Protein AF-A0A938EAW3-F1 (afdb_monomer_lite)

Sequence (337 aa):
YLSIPRDLQVEIPGVGVSKINAAFQTGGPALALRTVKLLTGLPVNHVLFVDFDRFREVIDTVGGIEIDVPDPIRSNAFDCPYKARRCASWRGWRFAKGRQHMDGRRALVYARIRENRLDSGETDFTRSRRQQDVIEATIAKLSSVRTAARFPWIGSDVVEPLATDLDTNQVLSLGWAAYRAKDERALHCRLGGEGATVGGESVILGSEDNVAVISMFKGESTPMRRRAASRTRRAVRSEKAENGGPRGPGGVPPSRLLSLDPPIWRGRCIQAQSDEEPEPFLPSPAPELDPVLDPDPELSPELDVPPPSPEEDEPPLSSPDPPSPSFPPAPFREPLP

Structure (mmCIF, N/CA/C/O backbone):
data_AF-A0A938EAW3-F1
#
_entry.id   AF-A0A938EAW3-F1
#
loop_
_atom_site.group_PDB
_atom_site.id
_atom_site.type_symbol
_atom_site.label_atom_id
_atom_site.label_alt_id
_atom_site.label_comp_id
_atom_site.label_asym_id
_atom_site.label_entity_id
_atom_site.label_seq_id
_atom_site.pdbx_PDB_ins_code
_atom_site.Cartn_x
_atom_site.Cartn_y
_atom_site.Cartn_z
_atom_site.occupancy
_atom_site.B_iso_or_equiv
_atom_site.auth_seq_id
_atom_site.auth_comp_id
_atom_site.auth_asym_id
_atom_site.auth_atom_id
_atom_site.pdbx_PDB_model_num
ATOM 1 N N . TYR A 1 1 ? -4.915 8.538 5.229 1.00 81.94 1 TYR A N 1
ATOM 2 C CA . TYR A 1 1 ? -5.344 7.178 5.618 1.00 81.94 1 TYR A CA 1
ATOM 3 C C . TYR A 1 1 ? -4.801 6.835 7.007 1.00 81.94 1 TYR A C 1
ATOM 5 O O . TYR A 1 1 ? -3.942 7.562 7.494 1.00 81.94 1 TYR A O 1
ATOM 13 N N . LEU A 1 2 ? -5.274 5.751 7.636 1.00 87.75 2 LEU A N 1
ATOM 14 C CA . LEU A 1 2 ? -4.714 5.199 8.877 1.00 87.75 2 LEU A CA 1
ATOM 15 C C . LEU A 1 2 ? -3.988 3.881 8.574 1.00 87.75 2 LEU A C 1
ATOM 17 O O . LEU A 1 2 ? -4.616 2.917 8.151 1.00 87.75 2 LEU A O 1
ATOM 21 N N . SER A 1 3 ? -2.675 3.834 8.787 1.00 87.19 3 SER A N 1
ATOM 22 C CA . SER A 1 3 ? -1.874 2.615 8.664 1.00 87.19 3 SER A CA 1
ATOM 23 C C . SER A 1 3 ? -1.806 1.886 10.001 1.00 87.19 3 SER A C 1
ATOM 25 O O . SER A 1 3 ? -1.397 2.460 11.012 1.00 87.19 3 SER A O 1
ATOM 27 N N . ILE A 1 4 ? -2.105 0.590 9.978 1.00 90.81 4 ILE A N 1
ATOM 28 C CA . ILE A 1 4 ? -1.974 -0.308 11.128 1.00 90.81 4 ILE A CA 1
ATOM 29 C C . ILE A 1 4 ? -0.819 -1.281 10.841 1.00 90.81 4 ILE A C 1
ATOM 31 O O . ILE A 1 4 ? -0.840 -1.933 9.796 1.00 90.81 4 ILE A O 1
ATOM 35 N N . PRO A 1 5 ? 0.217 -1.368 11.694 1.00 87.44 5 PRO A N 1
ATOM 36 C CA . PRO A 1 5 ? 1.299 -2.329 11.503 1.00 87.44 5 PRO A CA 1
ATOM 37 C C . PRO A 1 5 ? 0.787 -3.773 11.523 1.00 87.44 5 PRO A C 1
ATOM 39 O O . PRO A 1 5 ? 0.023 -4.145 12.408 1.00 87.44 5 PRO A O 1
ATOM 42 N N . ARG A 1 6 ? 1.257 -4.601 10.583 1.00 88.31 6 ARG A N 1
ATOM 43 C CA . ARG A 1 6 ? 0.865 -6.017 10.449 1.00 88.31 6 ARG A CA 1
ATOM 44 C C . ARG A 1 6 ? 1.084 -6.829 11.730 1.00 88.31 6 ARG A C 1
ATOM 46 O O . ARG A 1 6 ? 0.266 -7.678 12.065 1.00 88.31 6 ARG A O 1
ATOM 53 N N . ASP A 1 7 ? 2.192 -6.555 12.412 1.00 89.69 7 ASP A N 1
ATOM 54 C CA . ASP A 1 7 ? 2.633 -7.307 13.588 1.00 89.69 7 ASP A CA 1
ATOM 55 C C . ASP A 1 7 ? 2.184 -6.640 14.901 1.00 89.69 7 ASP A C 1
ATOM 57 O O . ASP A 1 7 ? 2.653 -7.016 15.973 1.00 89.69 7 ASP A O 1
ATOM 61 N N . LEU A 1 8 ? 1.279 -5.650 14.831 1.00 92.69 8 LEU A N 1
ATOM 62 C CA . LEU A 1 8 ? 0.675 -5.028 16.008 1.00 92.69 8 LEU A CA 1
ATOM 63 C C . LEU A 1 8 ? -0.085 -6.083 16.814 1.00 92.69 8 LEU A C 1
ATOM 65 O O . LEU A 1 8 ? -0.997 -6.723 16.288 1.00 92.69 8 LEU A O 1
ATOM 69 N N . GLN A 1 9 ? 0.292 -6.255 18.077 1.00 94.75 9 GLN A N 1
ATOM 70 C CA . GLN A 1 9 ? -0.376 -7.171 18.989 1.00 94.75 9 GLN A CA 1
ATOM 71 C C . GLN A 1 9 ? -1.700 -6.564 19.456 1.00 94.75 9 GLN A C 1
ATOM 73 O O . GLN A 1 9 ? -1.738 -5.442 19.962 1.00 94.75 9 GLN A O 1
ATOM 78 N N . VAL A 1 10 ? -2.783 -7.311 19.268 1.00 96.06 10 VAL A N 1
ATOM 79 C CA . VAL A 1 10 ? -4.152 -6.901 19.585 1.00 96.06 10 VAL A CA 1
ATOM 80 C C . VAL A 1 10 ? -4.949 -8.091 20.110 1.00 96.06 10 VAL A C 1
ATOM 82 O O . VAL A 1 10 ? -4.592 -9.245 19.877 1.00 96.06 10 VAL A O 1
ATOM 85 N N . GLU A 1 11 ? -6.056 -7.807 20.787 1.00 96.19 11 GLU A N 1
ATOM 86 C CA . GLU A 1 11 ? -7.051 -8.823 21.124 1.00 96.19 11 GLU A CA 1
ATOM 87 C C . GLU A 1 11 ? -7.866 -9.183 19.872 1.00 96.19 11 GLU A C 1
ATOM 89 O O . GLU A 1 11 ? -8.485 -8.313 19.251 1.00 96.19 11 GLU A O 1
ATOM 94 N N . ILE A 1 12 ? -7.872 -10.462 19.495 1.00 97.44 12 ILE A N 1
ATOM 95 C CA . ILE A 1 12 ? -8.628 -10.978 18.351 1.00 97.44 12 ILE A CA 1
ATOM 96 C C . ILE A 1 12 ? -9.829 -11.780 18.873 1.00 97.44 12 ILE A C 1
ATOM 98 O O . ILE A 1 12 ? -9.637 -12.788 19.561 1.00 97.44 12 ILE A O 1
ATOM 102 N N . PRO A 1 13 ? -11.076 -11.405 18.526 1.00 96.38 13 PRO A N 1
ATOM 103 C CA . PRO A 1 13 ? -12.270 -12.096 19.007 1.00 96.38 13 PRO A CA 1
ATOM 104 C C . PRO A 1 13 ? -12.251 -13.598 18.721 1.00 96.38 13 PRO A C 1
ATOM 106 O O . PRO A 1 13 ? -12.138 -14.015 17.571 1.00 96.38 13 PRO A O 1
ATOM 109 N N . GLY A 1 14 ? -12.395 -14.409 19.771 1.00 94.75 14 GLY A N 1
ATOM 110 C CA . GLY A 1 14 ? -12.420 -15.871 19.664 1.00 94.75 14 GLY A CA 1
ATOM 111 C C . GLY A 1 14 ? -11.054 -16.534 19.440 1.00 94.75 14 GLY A C 1
ATOM 112 O O . GLY A 1 14 ? -11.003 -17.756 19.365 1.00 94.75 14 GLY A O 1
ATOM 113 N N . VAL A 1 15 ? -9.966 -15.760 19.360 1.00 94.69 15 VAL A N 1
ATOM 114 C CA . VAL A 1 15 ? -8.588 -16.265 19.211 1.00 94.69 15 VAL A CA 1
ATOM 115 C C . VAL A 1 15 ? -7.721 -15.874 20.414 1.00 94.69 15 VAL A C 1
ATOM 117 O O . VAL A 1 15 ? -6.914 -16.680 20.866 1.00 94.69 15 VAL A O 1
ATOM 120 N N . GLY A 1 16 ? -7.918 -14.671 20.962 1.00 94.75 16 GLY A N 1
ATOM 121 C CA . GLY A 1 16 ? -7.115 -14.098 22.046 1.00 94.75 16 GLY A CA 1
ATOM 122 C C . GLY A 1 16 ? -6.066 -13.105 21.540 1.00 94.75 16 GLY A C 1
ATOM 123 O O . GLY A 1 16 ? -6.144 -12.611 20.411 1.00 94.75 16 GLY A O 1
ATOM 124 N N . VAL A 1 17 ? -5.071 -12.806 22.377 1.00 95.31 17 VAL A N 1
ATOM 125 C CA . VAL A 1 17 ? -4.005 -11.845 22.062 1.00 95.31 17 VAL A CA 1
ATOM 126 C C . VAL A 1 17 ? -3.046 -12.420 21.017 1.00 95.31 17 VAL A C 1
ATOM 128 O O . VAL A 1 17 ? -2.342 -13.395 21.275 1.00 95.31 17 VAL A O 1
ATOM 131 N N . SER A 1 18 ? -2.966 -11.791 19.844 1.00 95.06 18 SER A N 1
ATOM 132 C CA . SER A 1 18 ? -2.016 -12.160 18.786 1.00 95.06 18 SER A CA 1
ATOM 133 C C . SER A 1 18 ? -1.725 -10.970 17.863 1.00 95.06 18 SER A C 1
ATOM 135 O O . SER A 1 18 ? -2.231 -9.865 18.063 1.00 95.06 18 SER A O 1
ATOM 137 N N . LYS A 1 19 ? -0.881 -11.165 16.849 1.00 95.19 19 LYS A N 1
ATOM 138 C CA . LYS A 1 19 ? -0.629 -10.162 15.807 1.00 95.19 19 LYS A CA 1
ATOM 139 C C . LYS A 1 19 ? -1.894 -9.938 14.987 1.00 95.19 19 LYS A C 1
ATOM 141 O O . LYS A 1 19 ? -2.563 -10.896 14.609 1.00 95.19 19 LYS A O 1
ATOM 146 N N . ILE A 1 20 ? -2.200 -8.691 14.639 1.00 95.44 20 ILE A N 1
ATOM 147 C CA . ILE A 1 20 ? -3.448 -8.348 13.944 1.00 95.44 20 ILE A CA 1
ATOM 148 C C . ILE A 1 20 ? -3.634 -9.096 12.614 1.00 95.44 20 ILE A C 1
ATOM 150 O O . ILE A 1 20 ? -4.762 -9.411 12.238 1.00 95.44 20 ILE A O 1
ATOM 154 N N . ASN A 1 21 ? -2.554 -9.447 11.912 1.00 93.06 21 ASN A N 1
ATOM 155 C CA . ASN A 1 21 ? -2.636 -10.237 10.681 1.00 93.06 21 ASN A CA 1
ATOM 156 C C . ASN A 1 21 ? -3.141 -11.673 10.884 1.00 93.06 21 ASN A C 1
ATOM 158 O O . ASN A 1 21 ? -3.703 -12.242 9.947 1.00 93.06 21 ASN A O 1
ATOM 162 N N . ALA A 1 22 ? -2.998 -12.243 12.082 1.00 95.25 22 ALA A N 1
ATOM 163 C CA . ALA A 1 22 ? -3.552 -13.554 12.406 1.00 95.25 22 ALA A CA 1
ATOM 164 C C . ALA A 1 22 ? -5.087 -13.558 12.307 1.00 95.25 22 ALA A C 1
ATOM 166 O O . ALA A 1 22 ? -5.674 -14.577 11.961 1.00 95.25 22 ALA A O 1
ATOM 167 N N . ALA A 1 23 ? -5.752 -12.412 12.505 1.00 96.25 23 ALA A N 1
ATOM 168 C CA . ALA A 1 23 ? -7.204 -12.306 12.361 1.00 96.25 23 ALA A CA 1
ATOM 169 C C . ALA A 1 23 ? -7.662 -12.698 10.947 1.00 96.25 23 ALA A C 1
ATOM 171 O O . ALA A 1 23 ? -8.648 -13.417 10.789 1.00 96.25 23 ALA A O 1
ATOM 172 N N . PHE A 1 24 ? -6.913 -12.272 9.925 1.00 93.19 24 PHE A N 1
ATOM 173 C CA . PHE A 1 24 ? -7.192 -12.645 8.541 1.00 93.19 24 PHE A CA 1
ATOM 174 C C . PHE A 1 24 ? -6.856 -14.115 8.265 1.00 93.19 24 PHE A C 1
ATOM 176 O O . PHE A 1 24 ? -7.615 -14.794 7.585 1.00 93.19 24 PHE A O 1
ATOM 183 N N . GLN A 1 25 ? -5.749 -14.624 8.812 1.00 92.25 25 GLN A N 1
ATOM 184 C CA . GLN A 1 25 ? -5.336 -16.019 8.613 1.00 92.25 25 GLN A CA 1
ATOM 185 C C . GLN A 1 25 ? -6.320 -17.014 9.242 1.00 92.25 25 GLN A C 1
ATOM 187 O O . GLN A 1 25 ? -6.607 -18.047 8.646 1.00 92.25 25 GLN A O 1
ATOM 192 N N . THR A 1 26 ? -6.858 -16.691 10.419 1.00 94.94 26 THR A N 1
ATOM 193 C CA . THR A 1 26 ? -7.733 -17.592 11.179 1.00 94.94 26 THR A CA 1
ATOM 194 C C . THR A 1 26 ? -9.199 -17.487 10.768 1.00 94.94 26 THR A C 1
ATOM 196 O O . THR A 1 26 ? -9.887 -18.499 10.691 1.00 94.94 26 THR A O 1
ATOM 199 N N . GLY A 1 27 ? -9.706 -16.273 10.527 1.00 92.75 27 GLY A N 1
ATOM 200 C CA . GLY A 1 27 ? -11.138 -16.034 10.298 1.00 92.75 27 GLY A CA 1
ATOM 201 C C . GLY A 1 27 ? -11.454 -15.220 9.046 1.00 92.75 27 GLY A C 1
ATOM 202 O O . GLY A 1 27 ? -12.573 -14.719 8.907 1.00 92.75 27 GLY A O 1
ATOM 203 N N . GLY A 1 28 ? -10.477 -15.055 8.153 1.00 92.25 28 GLY A N 1
ATOM 204 C CA . GLY A 1 28 ? -10.640 -14.353 6.887 1.00 92.25 28 GLY A CA 1
ATOM 205 C C . GLY A 1 28 ? -10.994 -12.864 7.035 1.00 92.25 28 GLY A C 1
ATOM 206 O O . GLY A 1 28 ? -10.799 -12.255 8.095 1.00 92.25 28 GLY A O 1
ATOM 207 N N . PRO A 1 29 ? -11.554 -12.264 5.968 1.00 89.88 29 PRO A N 1
ATOM 208 C CA . PRO A 1 29 ? -12.014 -10.877 5.943 1.00 89.88 29 PRO A CA 1
ATOM 209 C C . PRO A 1 29 ? -12.889 -10.478 7.134 1.00 89.88 29 PRO A C 1
ATOM 211 O O . PRO A 1 29 ? -12.681 -9.428 7.738 1.00 89.88 29 PRO A O 1
ATOM 214 N N . ALA A 1 30 ? -13.857 -11.321 7.498 1.00 91.75 30 ALA A N 1
ATOM 215 C CA . ALA A 1 30 ? -14.851 -10.992 8.513 1.00 91.75 30 ALA A CA 1
ATOM 216 C C . ALA A 1 30 ? -14.223 -10.811 9.903 1.00 91.75 30 ALA A C 1
ATOM 218 O O . ALA A 1 30 ? -14.549 -9.849 10.604 1.00 91.75 30 ALA A O 1
ATOM 219 N N . LEU A 1 31 ? -13.305 -11.700 10.298 1.00 95.38 31 LEU A N 1
ATOM 220 C CA . LEU A 1 31 ? -12.609 -11.571 11.577 1.00 95.38 31 LEU A CA 1
ATOM 221 C C . LEU A 1 31 ? -11.623 -10.400 11.557 1.00 95.38 31 LEU A C 1
ATOM 223 O O . LEU A 1 31 ? -11.598 -9.626 12.510 1.00 95.38 31 LEU A O 1
ATOM 227 N N . ALA A 1 32 ? -10.887 -10.202 10.459 1.00 94.00 32 ALA A N 1
ATOM 228 C CA . ALA A 1 32 ? -9.992 -9.054 10.308 1.00 94.00 32 ALA A CA 1
ATOM 229 C C . ALA A 1 32 ? -10.729 -7.714 10.487 1.00 94.00 32 ALA A C 1
ATOM 231 O O . ALA A 1 32 ? -10.271 -6.851 11.237 1.00 94.00 32 ALA A O 1
ATOM 232 N N . LEU A 1 33 ? -11.908 -7.560 9.874 1.00 93.31 33 LEU A N 1
ATOM 233 C CA . LEU A 1 33 ? -12.731 -6.355 10.016 1.00 93.31 33 LEU A CA 1
ATOM 234 C C . LEU A 1 33 ? -13.226 -6.147 11.443 1.00 93.31 33 LEU A C 1
ATOM 236 O O . LEU A 1 33 ? -13.180 -5.027 11.950 1.00 93.31 33 LEU A O 1
ATOM 240 N N . ARG A 1 34 ? -13.681 -7.216 12.107 1.00 94.81 34 ARG A N 1
ATOM 241 C CA . ARG A 1 34 ? -14.101 -7.148 13.513 1.00 94.81 34 ARG A CA 1
ATOM 242 C C . ARG A 1 34 ? -12.944 -6.717 14.409 1.00 94.81 34 ARG A C 1
ATOM 244 O O . ARG A 1 34 ? -13.132 -5.823 15.228 1.00 94.81 34 ARG A O 1
ATOM 251 N N . THR A 1 35 ? -11.755 -7.282 14.214 1.00 96.5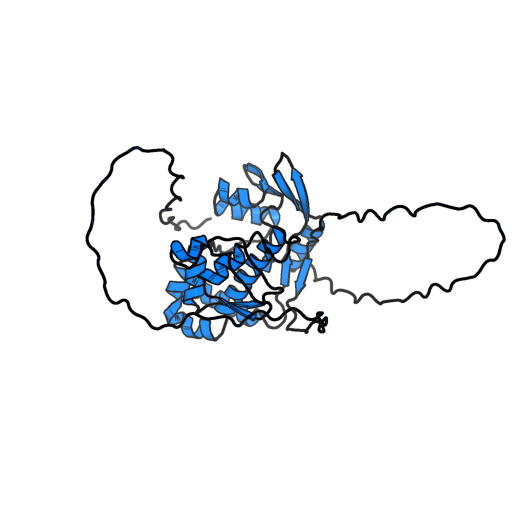0 35 THR A N 1
ATOM 252 C CA . THR A 1 35 ? -10.547 -6.912 14.964 1.00 96.50 35 THR A CA 1
ATOM 253 C C . THR A 1 35 ? -10.160 -5.452 14.729 1.00 96.50 35 THR A C 1
ATOM 255 O O . THR A 1 35 ? -9.931 -4.720 15.688 1.00 96.50 35 THR A O 1
ATOM 258 N N . VAL A 1 36 ? -10.156 -4.975 13.477 1.00 95.38 36 VAL A N 1
ATOM 259 C CA . VAL A 1 36 ? -9.871 -3.561 13.161 1.00 95.38 36 VAL A CA 1
ATOM 260 C C . VAL A 1 36 ? -10.914 -2.630 13.781 1.00 95.38 36 VAL A C 1
ATOM 262 O O . VAL A 1 36 ? -10.552 -1.596 14.346 1.00 95.38 36 VAL A O 1
ATOM 265 N N . LYS A 1 37 ? -12.200 -2.995 13.727 1.00 94.81 37 LYS A N 1
ATOM 266 C CA . LYS A 1 37 ? -13.287 -2.224 14.346 1.00 94.81 37 LYS A CA 1
ATOM 267 C C . LYS A 1 37 ? -13.136 -2.151 15.864 1.00 94.81 37 LYS A C 1
ATOM 269 O O . LYS A 1 37 ? -13.355 -1.086 16.426 1.00 94.81 37 LYS A O 1
ATOM 274 N N . LEU A 1 38 ? -12.741 -3.237 16.526 1.00 94.69 38 LEU A N 1
ATOM 275 C CA . LEU A 1 38 ? -12.491 -3.237 17.972 1.00 94.69 38 LEU A CA 1
ATOM 276 C C . LEU A 1 38 ? -11.264 -2.408 18.347 1.00 94.69 38 LEU A C 1
ATOM 278 O O . LEU A 1 38 ? -11.314 -1.659 19.316 1.00 94.69 38 LEU A O 1
ATOM 282 N N . LEU A 1 39 ? -10.194 -2.495 17.555 1.00 94.81 39 LEU A N 1
ATOM 283 C CA . LEU A 1 39 ? -8.975 -1.722 17.777 1.00 94.81 39 LEU A CA 1
ATOM 284 C C . LEU A 1 39 ? -9.203 -0.213 17.612 1.00 94.81 39 LEU A C 1
ATOM 286 O O . LEU A 1 39 ? -8.655 0.583 18.368 1.00 94.81 39 LEU A O 1
ATOM 290 N N . THR A 1 40 ? -9.956 0.188 16.586 1.00 94.06 40 THR A N 1
ATOM 291 C CA . THR A 1 40 ? -10.021 1.594 16.145 1.00 94.06 40 THR A CA 1
ATOM 292 C C . THR A 1 40 ? -11.353 2.282 16.430 1.00 94.06 40 THR A C 1
ATOM 294 O O . THR A 1 40 ? -11.444 3.507 16.368 1.00 94.06 40 THR A O 1
ATOM 297 N N . GLY A 1 41 ? -12.417 1.521 16.684 1.00 93.06 41 GLY A N 1
ATOM 298 C CA . GLY A 1 41 ? -13.785 2.034 16.745 1.00 93.06 41 GLY A CA 1
ATOM 299 C C . GLY A 1 41 ? -14.305 2.592 15.413 1.00 93.06 41 GLY A C 1
ATOM 300 O O . GLY A 1 41 ? -15.357 3.232 15.403 1.00 93.06 41 GLY A O 1
ATOM 301 N N . LEU A 1 42 ? -13.584 2.402 14.300 1.00 90.88 42 LEU A N 1
ATOM 302 C CA . LEU A 1 42 ? -13.975 2.928 12.994 1.00 90.88 42 LEU A CA 1
ATOM 303 C C . LEU A 1 42 ? -15.057 2.050 12.347 1.00 90.88 42 LEU A C 1
ATOM 305 O O . LEU A 1 42 ? -14.911 0.822 12.314 1.00 90.88 42 LEU A O 1
ATOM 309 N N . PRO A 1 43 ? -16.126 2.647 11.788 1.00 87.38 43 PRO A N 1
ATOM 310 C CA . PRO A 1 43 ? -17.010 1.927 10.887 1.00 87.38 43 PRO A CA 1
ATOM 311 C C . PRO A 1 43 ? -16.267 1.669 9.571 1.00 87.38 43 PRO A C 1
ATOM 313 O O . PRO A 1 43 ? -15.836 2.603 8.900 1.00 87.38 43 PRO A O 1
ATOM 316 N N . VAL A 1 44 ? -16.098 0.397 9.208 1.00 88.25 44 VAL A N 1
ATOM 317 C CA . VAL A 1 44 ? -15.551 0.006 7.903 1.00 88.25 44 VAL A CA 1
ATOM 318 C C . VAL A 1 44 ? -16.727 -0.303 6.984 1.00 88.25 44 VAL A C 1
ATOM 320 O O . VAL A 1 44 ? -17.454 -1.262 7.230 1.00 88.25 44 VAL A O 1
ATOM 323 N N . ASN A 1 45 ? -16.944 0.543 5.976 1.00 88.44 45 ASN A N 1
ATOM 324 C CA . ASN A 1 45 ? -18.076 0.424 5.050 1.00 88.44 45 ASN A CA 1
ATOM 325 C C . ASN A 1 45 ? -17.802 -0.526 3.887 1.00 88.44 45 ASN A C 1
ATOM 327 O O . ASN A 1 45 ? -18.706 -1.235 3.469 1.00 88.44 45 ASN A O 1
ATOM 331 N N . HIS A 1 46 ? -16.567 -0.509 3.391 1.00 89.25 46 HIS A N 1
ATOM 332 C CA . HIS A 1 46 ? -16.136 -1.252 2.216 1.00 89.25 46 HIS A CA 1
ATOM 333 C C . HIS A 1 46 ? -14.778 -1.881 2.469 1.00 89.25 46 HIS A C 1
ATOM 335 O O . HIS A 1 46 ? -13.991 -1.386 3.288 1.00 89.25 46 HIS A O 1
ATOM 341 N N . VAL A 1 47 ? -14.500 -2.959 1.748 1.00 88.81 47 VAL A N 1
ATOM 342 C CA . VAL A 1 47 ? -13.254 -3.704 1.850 1.00 88.81 47 VAL A CA 1
ATOM 343 C C . VAL A 1 47 ? -12.634 -3.933 0.496 1.00 88.81 47 VAL A C 1
ATOM 345 O O . VAL A 1 47 ? -13.300 -4.159 -0.508 1.00 88.81 47 VAL A O 1
ATOM 348 N N . LEU A 1 48 ? -11.312 -3.891 0.497 1.00 87.19 48 LEU A N 1
ATOM 349 C CA . LEU A 1 48 ? -10.497 -4.173 -0.659 1.00 87.19 48 LEU A CA 1
ATOM 350 C C . LEU A 1 48 ? -9.358 -5.079 -0.208 1.00 87.19 48 LEU A C 1
ATOM 352 O O . LEU A 1 48 ? -8.520 -4.674 0.599 1.00 87.19 48 LEU A O 1
ATOM 356 N N . PHE A 1 49 ? -9.337 -6.296 -0.735 1.00 84.12 49 PHE A N 1
ATOM 357 C CA . PHE A 1 49 ? -8.226 -7.223 -0.603 1.00 84.12 49 PHE A CA 1
ATOM 358 C C . PHE A 1 49 ? -7.509 -7.312 -1.936 1.00 84.12 49 PHE A C 1
ATOM 360 O O . PHE A 1 49 ? -8.126 -7.423 -2.996 1.00 84.12 49 PHE A O 1
ATOM 367 N N . VAL A 1 50 ? -6.187 -7.253 -1.865 1.00 78.94 50 VAL A N 1
ATOM 368 C CA . VAL A 1 50 ? -5.344 -7.271 -3.048 1.00 78.94 50 VAL A CA 1
ATOM 369 C C . VAL A 1 50 ? -4.273 -8.327 -2.853 1.00 78.94 50 VAL A C 1
ATOM 371 O O . VAL A 1 50 ? -3.484 -8.249 -1.910 1.00 78.94 50 VAL A O 1
ATOM 374 N N . ASP A 1 51 ? -4.278 -9.318 -3.738 1.00 80.88 51 ASP A N 1
ATOM 375 C CA . ASP A 1 51 ? -3.185 -10.273 -3.869 1.00 80.88 51 ASP A CA 1
ATOM 376 C C . ASP A 1 51 ? -2.043 -9.647 -4.680 1.00 80.88 51 ASP A C 1
ATOM 378 O O . ASP A 1 51 ? -2.275 -8.822 -5.560 1.00 80.88 51 ASP A O 1
ATOM 382 N N . PHE A 1 52 ? -0.804 -10.030 -4.390 1.00 75.50 52 PHE A N 1
ATOM 383 C CA . PHE A 1 52 ? 0.377 -9.496 -5.060 1.00 75.50 52 PHE A CA 1
ATOM 384 C C . PHE A 1 52 ? 0.397 -9.720 -6.578 1.00 75.50 52 PHE A C 1
ATOM 386 O O . PHE A 1 52 ? 0.832 -8.821 -7.303 1.00 75.50 52 PHE A O 1
ATOM 393 N N . ASP A 1 53 ? -0.081 -10.865 -7.063 1.00 77.81 53 ASP A N 1
ATOM 394 C CA . ASP A 1 53 ? -0.118 -11.163 -8.497 1.00 77.81 53 ASP A CA 1
ATOM 395 C C . ASP A 1 53 ? -1.200 -10.332 -9.192 1.00 77.81 53 ASP A C 1
ATOM 397 O O . ASP A 1 53 ? -0.953 -9.687 -10.212 1.00 77.81 53 ASP A O 1
ATOM 401 N N . ARG A 1 54 ? -2.374 -10.234 -8.565 1.00 84.56 54 ARG A N 1
ATOM 402 C CA . ARG A 1 54 ? -3.476 -9.388 -9.044 1.00 84.56 54 ARG A CA 1
ATOM 403 C C . ARG A 1 54 ? -3.142 -7.903 -8.992 1.00 84.56 54 ARG A C 1
ATOM 405 O O . ARG A 1 54 ? -3.553 -7.133 -9.854 1.00 84.56 54 ARG A O 1
ATOM 412 N N . PHE A 1 55 ? -2.353 -7.483 -8.010 1.00 82.75 55 PHE A N 1
ATOM 413 C CA . PHE A 1 55 ? -1.929 -6.096 -7.898 1.00 82.75 55 PHE A CA 1
ATOM 414 C C . PHE A 1 55 ? -1.041 -5.668 -9.063 1.00 82.75 55 PHE A C 1
ATOM 416 O O . PHE A 1 55 ? -1.139 -4.535 -9.533 1.00 82.75 55 PHE A O 1
ATOM 423 N N . ARG A 1 56 ? -0.198 -6.583 -9.556 1.00 90.31 56 ARG A N 1
ATOM 424 C CA . ARG A 1 56 ? 0.600 -6.350 -10.757 1.00 90.31 56 ARG A CA 1
ATOM 425 C C . ARG A 1 56 ? -0.293 -6.084 -11.970 1.00 90.31 56 ARG A C 1
ATOM 427 O O . ARG A 1 56 ? -0.022 -5.124 -12.683 1.00 90.31 56 ARG A O 1
ATOM 434 N N . GLU A 1 57 ? -1.351 -6.874 -12.160 1.00 90.88 57 GLU A N 1
ATOM 435 C CA . GLU A 1 57 ? -2.321 -6.674 -13.249 1.00 90.88 57 GLU A CA 1
ATOM 436 C C . GLU A 1 57 ? -2.929 -5.266 -13.185 1.00 90.88 57 GLU A C 1
ATOM 438 O O . GLU A 1 57 ? -2.924 -4.546 -14.179 1.00 90.88 57 GLU A O 1
ATOM 443 N N . VAL A 1 58 ? -3.347 -4.814 -11.997 1.00 90.50 58 VAL A N 1
ATOM 444 C CA . VAL A 1 58 ? -3.906 -3.463 -11.810 1.00 90.50 58 VAL A CA 1
ATOM 445 C C . VAL A 1 58 ? -2.903 -2.371 -12.184 1.00 90.50 58 VAL A C 1
ATOM 447 O O . VAL A 1 58 ? -3.263 -1.414 -12.874 1.00 90.50 58 VAL A O 1
ATOM 450 N N . ILE A 1 59 ? -1.645 -2.500 -11.748 1.00 94.00 59 ILE A N 1
ATOM 451 C CA . ILE A 1 59 ? -0.580 -1.535 -12.063 1.00 94.00 59 ILE A CA 1
ATOM 452 C C . ILE A 1 59 ? -0.307 -1.501 -13.573 1.00 94.00 59 ILE A C 1
ATOM 454 O O . ILE A 1 59 ? -0.169 -0.417 -14.146 1.00 94.00 59 ILE A O 1
ATOM 458 N N . ASP A 1 60 ? -0.266 -2.660 -14.227 1.00 94.00 60 ASP A N 1
ATOM 459 C CA . ASP A 1 60 ? -0.048 -2.762 -15.670 1.00 94.00 60 ASP A CA 1
ATOM 460 C C . ASP A 1 60 ? -1.228 -2.139 -16.450 1.00 94.00 60 ASP A C 1
ATOM 462 O O . ASP A 1 60 ? -1.008 -1.326 -17.353 1.00 94.00 60 ASP A O 1
ATOM 466 N N . THR A 1 61 ? -2.476 -2.387 -16.033 1.00 92.19 61 THR A N 1
ATOM 467 C CA . THR A 1 61 ? -3.702 -1.821 -16.634 1.00 92.19 61 THR A CA 1
ATOM 468 C C . THR A 1 61 ? -3.726 -0.289 -16.601 1.00 92.19 61 THR A C 1
ATOM 470 O O . THR A 1 61 ? -4.065 0.371 -17.594 1.00 92.19 61 THR A O 1
ATOM 473 N N . VAL A 1 62 ? -3.307 0.322 -15.486 1.00 91.19 62 VAL A N 1
ATOM 474 C CA . VAL A 1 62 ? -3.215 1.791 -15.388 1.00 91.19 62 VAL A CA 1
ATOM 475 C C . VAL A 1 62 ? -1.991 2.365 -16.118 1.00 91.19 62 VAL A C 1
ATOM 477 O O . VAL A 1 62 ? -1.845 3.588 -16.219 1.00 91.19 62 VAL A O 1
ATOM 480 N N . GLY A 1 63 ? -1.139 1.513 -16.692 1.00 92.75 63 GLY A N 1
ATOM 481 C CA . GLY A 1 63 ? 0.077 1.894 -17.404 1.00 92.75 63 GLY A CA 1
ATOM 482 C C . GLY A 1 63 ? 1.178 2.342 -16.450 1.00 92.75 63 GLY A C 1
ATOM 483 O O . GLY A 1 63 ? 1.694 3.451 -16.608 1.00 92.75 63 GLY A O 1
ATOM 484 N N . GLY A 1 64 ? 1.441 1.537 -15.420 1.00 95.44 64 GLY A N 1
ATOM 485 C CA . GLY A 1 64 ? 2.518 1.707 -14.450 1.00 95.44 64 GLY A CA 1
ATOM 486 C C . GLY A 1 64 ? 2.319 2.843 -13.446 1.00 95.44 64 GLY A C 1
ATOM 487 O O . GLY A 1 64 ? 1.428 3.695 -13.569 1.00 95.44 64 GLY A O 1
ATOM 488 N N . ILE A 1 65 ? 3.193 2.872 -12.445 1.00 96.00 65 ILE A N 1
ATOM 489 C CA . ILE A 1 65 ? 3.203 3.847 -11.348 1.00 96.00 65 ILE A CA 1
ATOM 490 C C . ILE A 1 65 ? 4.542 4.581 -11.266 1.00 96.00 65 ILE A C 1
ATOM 492 O O . ILE A 1 65 ? 5.563 4.086 -11.730 1.00 96.00 65 ILE A O 1
ATOM 496 N N . GLU A 1 66 ? 4.533 5.758 -10.645 1.00 96.19 66 GLU A N 1
ATOM 497 C CA . GLU A 1 66 ? 5.740 6.542 -10.377 1.00 96.19 66 GLU A CA 1
ATOM 498 C C . GLU A 1 66 ? 6.105 6.442 -8.901 1.00 96.19 66 GLU A C 1
ATOM 500 O O . GLU A 1 66 ? 5.304 6.824 -8.047 1.00 96.19 66 GLU A O 1
ATOM 505 N N . ILE A 1 67 ? 7.317 5.979 -8.605 1.00 95.25 67 ILE A N 1
ATOM 506 C CA . ILE A 1 67 ? 7.840 5.891 -7.239 1.00 95.25 67 ILE A CA 1
ATOM 507 C C . ILE A 1 67 ? 9.134 6.692 -7.151 1.00 95.25 67 ILE A C 1
ATOM 509 O O . ILE A 1 67 ? 10.007 6.572 -8.011 1.00 95.25 67 ILE A O 1
ATOM 513 N N . ASP A 1 68 ? 9.265 7.496 -6.096 1.00 94.88 68 ASP A N 1
ATOM 514 C CA . ASP A 1 68 ? 10.530 8.131 -5.742 1.00 94.88 68 ASP A CA 1
ATOM 515 C C . ASP A 1 68 ? 11.349 7.201 -4.847 1.00 94.88 68 ASP A C 1
ATOM 517 O O . ASP A 1 68 ? 11.000 6.959 -3.692 1.00 94.88 68 ASP A O 1
ATOM 521 N N . VAL A 1 69 ? 12.419 6.625 -5.389 1.00 95.25 69 VAL A N 1
ATOM 522 C CA . VAL A 1 69 ? 13.259 5.699 -4.630 1.00 95.25 69 VAL A CA 1
ATOM 523 C C . VAL A 1 69 ? 14.270 6.512 -3.813 1.00 95.25 69 VAL A C 1
ATOM 525 O O . VAL A 1 69 ? 15.117 7.181 -4.406 1.00 95.25 69 VAL A O 1
ATOM 528 N N . PRO A 1 70 ? 14.244 6.450 -2.469 1.00 90.31 70 PRO A N 1
ATOM 529 C CA . PRO A 1 70 ? 15.010 7.379 -1.637 1.00 90.31 70 PRO A CA 1
ATOM 530 C C . PRO A 1 70 ? 16.525 7.200 -1.772 1.00 90.31 70 PRO A C 1
ATOM 532 O O . PRO A 1 70 ? 17.263 8.184 -1.753 1.00 90.31 70 PRO A O 1
ATOM 535 N N . ASP A 1 71 ? 16.979 5.959 -1.950 1.00 90.75 71 ASP A N 1
ATOM 536 C CA . ASP A 1 71 ? 18.387 5.571 -2.013 1.00 90.75 71 ASP A CA 1
ATOM 537 C C . ASP A 1 71 ? 18.560 4.366 -2.945 1.00 90.75 71 ASP A C 1
ATOM 539 O O . ASP A 1 71 ? 17.607 3.605 -3.138 1.00 90.75 71 ASP A O 1
ATOM 543 N N . PRO A 1 72 ? 19.744 4.169 -3.555 1.00 94.19 72 PRO A N 1
ATOM 544 C CA . PRO A 1 72 ? 19.950 3.062 -4.477 1.00 94.19 72 PRO A CA 1
ATOM 545 C C . PRO A 1 72 ? 19.757 1.715 -3.772 1.00 94.19 72 PRO A C 1
ATOM 547 O O . PRO A 1 72 ? 20.255 1.482 -2.669 1.00 94.19 72 PRO A O 1
ATOM 550 N N . ILE A 1 73 ? 19.069 0.793 -4.444 1.00 94.69 73 ILE A N 1
ATOM 551 C CA . ILE A 1 73 ? 18.791 -0.543 -3.908 1.00 94.69 73 ILE A CA 1
ATOM 552 C C . ILE A 1 73 ? 19.399 -1.597 -4.817 1.00 94.69 73 ILE A C 1
ATOM 554 O O . ILE A 1 73 ? 19.220 -1.572 -6.039 1.00 94.69 73 ILE A O 1
ATOM 558 N N . ARG A 1 74 ? 20.053 -2.584 -4.203 1.00 94.81 74 ARG A N 1
ATOM 559 C CA . ARG A 1 74 ? 20.399 -3.848 -4.850 1.00 94.81 74 ARG A CA 1
ATOM 560 C C . ARG A 1 74 ? 19.813 -5.002 -4.054 1.00 94.81 74 ARG A C 1
ATOM 562 O O . ARG A 1 74 ? 20.316 -5.319 -2.982 1.00 94.81 74 ARG A O 1
ATOM 569 N N . SER A 1 75 ? 18.794 -5.659 -4.589 1.00 92.38 75 SER A N 1
ATOM 570 C CA . SER A 1 75 ? 18.149 -6.760 -3.877 1.00 92.38 75 SER A CA 1
ATOM 571 C C . SER A 1 75 ? 19.018 -8.026 -3.834 1.00 92.38 75 SER A C 1
ATOM 573 O O . SER A 1 75 ? 19.978 -8.187 -4.598 1.00 92.38 75 SER A O 1
ATOM 575 N N . ASN A 1 76 ? 18.645 -8.980 -2.980 1.00 90.31 76 ASN A N 1
ATOM 576 C CA . ASN A 1 76 ? 19.012 -10.382 -3.169 1.00 90.31 76 ASN A CA 1
ATOM 577 C C . ASN A 1 76 ? 18.421 -10.940 -4.486 1.00 90.31 76 ASN A C 1
ATOM 579 O O . ASN A 1 76 ? 17.554 -10.327 -5.113 1.00 90.31 76 ASN A O 1
ATOM 583 N N . ALA A 1 77 ? 18.935 -12.079 -4.957 1.00 91.31 77 ALA A N 1
ATOM 584 C CA . ALA A 1 77 ? 18.465 -12.685 -6.202 1.00 91.31 77 ALA A CA 1
ATOM 585 C C . ALA A 1 77 ? 17.155 -13.451 -5.956 1.00 91.31 77 ALA A C 1
ATOM 587 O O . ALA A 1 77 ? 17.172 -14.523 -5.362 1.00 91.31 77 ALA A O 1
ATOM 588 N N . PHE A 1 78 ? 16.034 -12.890 -6.407 1.00 92.00 78 PHE A N 1
ATOM 589 C CA . PHE A 1 78 ? 14.710 -13.518 -6.407 1.00 92.00 78 PHE A CA 1
ATOM 590 C C . PHE A 1 78 ? 13.879 -12.978 -7.582 1.00 92.00 78 PHE A C 1
ATOM 592 O O . PHE A 1 78 ? 14.171 -11.894 -8.080 1.00 92.00 78 PHE A O 1
ATOM 599 N N . ASP A 1 79 ? 12.864 -13.710 -8.046 1.00 89.38 79 ASP A N 1
ATOM 600 C CA . ASP A 1 79 ? 12.017 -13.302 -9.187 1.00 89.38 79 ASP A CA 1
ATOM 601 C C . ASP A 1 79 ? 12.808 -12.868 -10.430 1.00 89.38 79 ASP A C 1
ATOM 603 O O . ASP A 1 79 ? 12.515 -11.845 -11.058 1.00 89.38 79 ASP A O 1
ATOM 607 N N . CYS A 1 80 ? 13.834 -13.642 -10.792 1.00 91.31 80 CYS A N 1
ATOM 608 C CA . CYS A 1 80 ? 14.700 -13.335 -11.925 1.00 91.31 80 CYS A CA 1
ATOM 609 C C . CYS A 1 80 ? 13.890 -13.088 -13.220 1.00 91.31 80 CYS A C 1
ATOM 611 O O . CYS A 1 80 ? 13.055 -13.915 -13.592 1.00 91.31 80 CYS A O 1
ATOM 613 N N . PRO A 1 81 ? 14.121 -11.973 -13.940 1.00 90.38 81 PRO A N 1
ATOM 614 C CA . PRO A 1 81 ? 13.387 -11.653 -15.165 1.00 90.38 81 PRO A CA 1
ATOM 615 C C . PRO A 1 81 ? 13.929 -12.297 -16.437 1.00 90.38 81 PRO A C 1
ATOM 617 O O . PRO A 1 81 ? 13.404 -12.040 -17.515 1.00 90.38 81 PRO A O 1
ATOM 620 N N . TYR A 1 82 ? 14.955 -13.134 -16.332 1.00 91.81 82 TYR A N 1
ATOM 621 C CA . TYR A 1 82 ? 15.662 -13.684 -17.481 1.00 91.81 82 TYR A CA 1
ATOM 622 C C . TYR A 1 82 ? 15.454 -15.194 -17.634 1.00 91.81 82 TYR A C 1
ATOM 624 O O . TYR A 1 82 ? 14.911 -15.861 -16.759 1.00 91.81 82 TYR A O 1
ATOM 632 N N . LYS A 1 83 ? 15.938 -15.759 -18.747 1.00 93.12 83 LYS A N 1
ATOM 633 C CA . LYS A 1 83 ? 16.020 -17.217 -18.931 1.00 93.12 83 LYS A CA 1
ATOM 634 C C . LYS A 1 83 ? 17.001 -17.836 -17.923 1.00 93.12 83 LYS A C 1
ATOM 636 O O . LYS A 1 83 ? 17.983 -17.189 -17.547 1.00 93.12 83 LYS A O 1
ATOM 641 N N . ALA A 1 84 ? 16.791 -19.108 -17.567 1.00 91.06 84 ALA A N 1
ATOM 642 C CA . ALA A 1 84 ? 17.534 -19.835 -16.525 1.00 91.06 84 ALA A CA 1
ATOM 643 C C . ALA A 1 84 ? 19.063 -19.634 -16.579 1.00 91.06 84 ALA A C 1
ATOM 645 O O . ALA A 1 84 ? 19.683 -19.300 -15.570 1.00 91.06 84 ALA A O 1
ATOM 646 N N . ARG A 1 85 ? 19.665 -19.713 -17.775 1.00 92.75 85 ARG A N 1
ATOM 647 C CA . ARG A 1 85 ? 21.111 -19.503 -17.978 1.00 92.75 85 ARG A CA 1
ATOM 648 C C . ARG A 1 85 ? 21.606 -18.140 -17.477 1.00 92.75 85 ARG A C 1
ATOM 650 O O . ARG A 1 85 ? 22.685 -18.052 -16.903 1.00 92.75 85 ARG A O 1
ATOM 657 N N . ARG A 1 86 ? 20.836 -17.070 -17.697 1.00 92.19 86 ARG A N 1
ATOM 658 C CA . ARG A 1 86 ? 21.181 -15.718 -17.224 1.00 92.19 86 ARG A CA 1
ATOM 659 C C . ARG A 1 86 ? 20.839 -15.543 -15.746 1.00 92.19 86 ARG A C 1
ATOM 661 O O . ARG A 1 86 ? 21.532 -14.801 -15.061 1.00 92.19 86 ARG A O 1
ATOM 668 N N . CYS A 1 87 ? 19.826 -16.246 -15.239 1.00 93.00 87 CYS A N 1
ATOM 669 C CA . CYS A 1 87 ? 19.497 -16.229 -13.814 1.00 93.00 87 CYS A CA 1
ATOM 670 C C . CYS A 1 87 ? 20.595 -16.835 -12.939 1.00 93.00 87 CYS A C 1
ATOM 672 O O . CYS A 1 87 ? 20.819 -16.330 -11.845 1.00 93.00 87 CYS A O 1
ATOM 674 N N . ALA A 1 88 ? 21.330 -17.834 -13.441 1.00 90.81 88 ALA A N 1
ATOM 675 C CA . ALA A 1 88 ? 22.428 -18.470 -12.712 1.00 90.81 88 ALA A CA 1
ATOM 676 C C . ALA A 1 88 ? 23.521 -17.483 -12.250 1.00 90.81 88 ALA A C 1
ATOM 678 O O . ALA A 1 88 ? 24.118 -17.670 -11.194 1.00 90.81 88 ALA A O 1
ATOM 679 N N . SER A 1 89 ? 23.773 -16.411 -13.012 1.00 92.31 89 SER A N 1
ATOM 680 C CA . SER A 1 89 ? 24.759 -15.373 -12.670 1.00 92.31 89 SER A CA 1
ATOM 681 C C . SER A 1 89 ? 24.134 -14.041 -12.244 1.00 92.31 89 SER A C 1
ATOM 683 O O . SER A 1 89 ? 24.848 -13.085 -11.921 1.00 92.31 89 SER A O 1
ATOM 685 N N . TRP A 1 90 ? 22.803 -13.950 -12.228 1.00 93.56 90 TRP A N 1
ATOM 686 C CA . TRP A 1 90 ? 22.098 -12.715 -11.921 1.00 93.56 90 TRP A CA 1
ATOM 687 C C . TRP A 1 90 ? 22.108 -12.422 -10.418 1.00 93.56 90 TRP A C 1
ATOM 689 O O . TRP A 1 90 ? 21.869 -13.283 -9.576 1.00 93.56 90 TRP A O 1
ATOM 699 N N . ARG A 1 91 ? 22.399 -11.167 -10.062 1.00 90.81 91 ARG A N 1
ATOM 700 C CA . ARG A 1 91 ? 22.699 -10.767 -8.677 1.00 90.81 91 ARG A CA 1
ATOM 701 C C . ARG A 1 91 ? 21.596 -9.952 -7.997 1.00 90.81 91 ARG A C 1
ATOM 703 O O . ARG A 1 91 ? 21.910 -9.248 -7.036 1.00 90.81 91 ARG A O 1
ATOM 710 N N . GLY A 1 92 ? 20.359 -10.054 -8.474 1.00 93.44 92 GLY A N 1
ATOM 711 C CA . GLY A 1 92 ? 19.210 -9.327 -7.937 1.00 93.44 92 GLY A CA 1
ATOM 712 C C . GLY A 1 92 ? 18.839 -8.074 -8.728 1.00 93.44 92 GLY A C 1
ATOM 713 O O . GLY A 1 92 ? 19.521 -7.673 -9.679 1.00 93.44 92 GLY A O 1
ATOM 714 N N . TRP A 1 93 ? 17.721 -7.478 -8.333 1.00 95.75 93 TRP A N 1
ATOM 715 C CA . TRP A 1 93 ? 17.166 -6.274 -8.930 1.00 95.75 93 TRP A CA 1
ATOM 716 C C . TRP A 1 93 ? 17.951 -5.040 -8.504 1.00 95.75 93 TRP A C 1
ATOM 718 O O . TRP A 1 93 ? 18.579 -5.010 -7.443 1.00 95.75 93 TRP A O 1
ATOM 728 N N . ARG A 1 94 ? 17.912 -4.016 -9.355 1.00 95.38 94 ARG A N 1
ATOM 729 C CA . ARG A 1 94 ? 18.557 -2.726 -9.119 1.00 95.38 94 ARG A CA 1
ATOM 730 C C . ARG A 1 94 ? 17.537 -1.616 -9.290 1.00 95.38 94 ARG A C 1
ATOM 732 O O . ARG A 1 94 ? 16.818 -1.607 -10.290 1.00 95.38 94 ARG A O 1
ATOM 739 N N . PHE A 1 95 ? 17.526 -0.693 -8.342 1.00 96.50 95 PHE A N 1
ATOM 740 C CA . PHE A 1 95 ? 16.732 0.528 -8.379 1.00 96.50 95 PHE A CA 1
ATOM 741 C C . PHE A 1 95 ? 17.681 1.699 -8.160 1.00 96.50 95 PHE A C 1
ATOM 743 O O . PHE A 1 95 ? 18.467 1.680 -7.209 1.00 96.50 95 PHE A O 1
ATOM 750 N N . ALA A 1 96 ? 17.644 2.676 -9.063 1.00 95.75 96 ALA A N 1
ATOM 751 C CA . ALA A 1 96 ? 18.393 3.912 -8.882 1.00 95.75 96 ALA A CA 1
ATOM 752 C C . ALA A 1 96 ? 17.754 4.742 -7.760 1.00 95.75 96 ALA A C 1
ATOM 754 O O . ALA A 1 96 ? 16.635 4.456 -7.342 1.00 95.75 96 ALA A O 1
ATOM 755 N N . LYS A 1 97 ? 18.450 5.765 -7.273 1.00 95.62 97 LYS A N 1
ATOM 756 C CA . LYS A 1 97 ? 17.816 6.812 -6.467 1.00 95.62 97 LYS A CA 1
ATOM 757 C C . LYS A 1 97 ? 17.011 7.740 -7.380 1.00 95.62 97 LYS A C 1
ATOM 759 O O . LYS A 1 97 ? 17.454 8.021 -8.491 1.00 95.62 97 LYS A O 1
ATOM 764 N N . GLY A 1 98 ? 15.879 8.234 -6.893 1.00 95.94 98 GLY A N 1
ATOM 765 C CA . GLY A 1 98 ? 15.016 9.185 -7.584 1.00 95.94 98 GLY A CA 1
ATOM 766 C C . GLY A 1 98 ? 13.771 8.559 -8.215 1.00 95.94 98 GLY A C 1
ATOM 767 O O . GLY A 1 98 ? 13.508 7.352 -8.101 1.00 95.94 98 GLY A O 1
ATOM 768 N N . ARG A 1 99 ? 13.019 9.420 -8.910 1.00 96.69 99 ARG A N 1
ATOM 769 C CA . ARG A 1 99 ? 11.763 9.104 -9.600 1.00 96.69 99 ARG A CA 1
ATOM 770 C C . ARG A 1 99 ? 11.967 8.052 -10.681 1.00 96.69 99 ARG A C 1
ATOM 772 O O . ARG A 1 99 ? 12.781 8.229 -11.584 1.00 96.69 99 ARG A O 1
ATOM 779 N N . GLN A 1 100 ? 11.203 6.972 -10.591 1.00 96.25 100 GLN A N 1
ATOM 780 C CA . GLN A 1 100 ? 11.213 5.876 -11.549 1.00 96.25 100 GLN A CA 1
ATOM 781 C C . GLN A 1 100 ? 9.793 5.434 -11.877 1.00 96.25 100 GLN A C 1
ATOM 783 O O . GLN A 1 100 ? 8.983 5.177 -10.980 1.00 96.25 100 GLN A O 1
ATOM 788 N N . HIS A 1 101 ? 9.559 5.243 -13.173 1.00 97.06 101 HIS A N 1
ATOM 789 C CA . HIS A 1 101 ? 8.404 4.520 -13.667 1.00 97.06 101 HIS A CA 1
ATOM 790 C C . HIS A 1 101 ? 8.569 3.024 -13.383 1.00 97.06 101 HIS A C 1
ATOM 792 O O . HIS A 1 101 ? 9.616 2.434 -13.669 1.00 97.06 101 HIS A O 1
ATOM 798 N N . MET A 1 102 ? 7.542 2.399 -12.816 1.00 96.94 102 MET A N 1
ATOM 799 C CA . MET A 1 102 ? 7.528 0.971 -12.523 1.00 96.94 102 MET A CA 1
ATOM 800 C C . MET A 1 102 ? 6.268 0.325 -13.090 1.00 96.94 102 MET A C 1
ATOM 802 O O . MET A 1 102 ? 5.149 0.724 -12.759 1.00 96.94 102 MET A O 1
ATOM 806 N N . ASP A 1 103 ? 6.473 -0.704 -13.912 1.00 95.88 103 ASP A N 1
ATOM 807 C CA . ASP A 1 103 ? 5.435 -1.672 -14.258 1.00 95.88 103 ASP A CA 1
ATOM 808 C C . ASP A 1 103 ? 5.062 -2.526 -13.034 1.00 95.88 103 ASP A C 1
ATOM 810 O O . ASP A 1 103 ? 5.717 -2.480 -11.983 1.00 95.88 103 ASP A O 1
ATOM 814 N N . GLY A 1 104 ? 4.004 -3.321 -13.149 1.00 94.06 104 GLY A N 1
ATOM 815 C CA . GLY A 1 104 ? 3.488 -4.106 -12.040 1.00 94.06 104 GLY A CA 1
ATOM 816 C C . GLY A 1 104 ? 4.485 -5.148 -11.533 1.00 94.06 104 GLY A C 1
ATOM 817 O O . GLY A 1 104 ? 4.544 -5.399 -10.330 1.00 94.06 104 GLY A O 1
ATOM 818 N N . ARG A 1 105 ? 5.350 -5.703 -12.397 1.00 93.56 105 ARG A N 1
ATOM 819 C CA . ARG A 1 105 ? 6.401 -6.637 -11.960 1.00 93.56 105 ARG A CA 1
ATOM 820 C C . ARG A 1 105 ? 7.454 -5.927 -11.122 1.00 93.56 105 ARG A C 1
ATOM 822 O O . ARG A 1 105 ? 7.831 -6.414 -10.058 1.00 93.56 105 ARG A O 1
ATOM 829 N N . ARG A 1 106 ? 7.957 -4.798 -11.613 1.00 95.00 106 ARG A N 1
ATOM 830 C CA . ARG A 1 106 ? 9.016 -4.015 -10.981 1.00 95.00 106 ARG A CA 1
ATOM 831 C C . ARG A 1 106 ? 8.527 -3.404 -9.671 1.00 95.00 106 ARG A C 1
ATOM 833 O O . ARG A 1 106 ? 9.261 -3.453 -8.685 1.00 95.00 106 ARG A O 1
ATOM 840 N N . ALA A 1 107 ? 7.284 -2.927 -9.633 1.00 95.19 107 ALA A N 1
ATOM 841 C CA . ALA A 1 107 ? 6.617 -2.451 -8.426 1.00 95.19 107 ALA A CA 1
ATOM 842 C C . ALA A 1 107 ? 6.423 -3.571 -7.390 1.00 95.19 107 ALA A C 1
ATOM 844 O O . ALA A 1 107 ? 6.741 -3.393 -6.212 1.00 95.19 107 ALA A O 1
ATOM 845 N N . LEU A 1 108 ? 5.977 -4.756 -7.823 1.00 92.81 108 LEU A N 1
ATOM 846 C CA . LEU A 1 108 ? 5.829 -5.917 -6.945 1.00 92.81 108 LEU A CA 1
ATOM 847 C C . LEU A 1 108 ? 7.168 -6.332 -6.330 1.00 92.81 108 LEU A C 1
ATOM 849 O O . LEU A 1 108 ? 7.280 -6.542 -5.121 1.00 92.81 108 LEU A O 1
ATOM 853 N N . VAL A 1 109 ? 8.204 -6.426 -7.162 1.00 93.62 109 VAL A N 1
ATOM 854 C CA . VAL A 1 109 ? 9.560 -6.723 -6.706 1.00 93.62 109 VAL A CA 1
ATOM 855 C C . VAL A 1 109 ? 10.014 -5.684 -5.690 1.00 93.62 109 VAL A C 1
ATOM 857 O O . VAL A 1 109 ? 10.493 -6.074 -4.629 1.00 93.62 109 VAL A O 1
ATOM 860 N N . TYR A 1 110 ? 9.835 -4.392 -5.982 1.00 94.31 110 TYR A N 1
ATOM 861 C CA . TYR A 1 110 ? 10.197 -3.294 -5.086 1.00 94.31 110 TYR A CA 1
ATOM 862 C C . TYR A 1 110 ? 9.552 -3.451 -3.699 1.00 94.31 110 TYR A C 1
ATOM 864 O O . TYR A 1 110 ? 10.244 -3.404 -2.680 1.00 94.31 110 TYR A O 1
ATOM 872 N N . ALA A 1 111 ? 8.253 -3.757 -3.652 1.00 91.12 111 ALA A N 1
ATOM 873 C CA . ALA A 1 111 ? 7.506 -4.000 -2.416 1.00 91.12 111 ALA A CA 1
ATOM 874 C C . ALA A 1 111 ? 7.960 -5.254 -1.634 1.00 91.12 111 ALA A C 1
ATOM 876 O O . ALA A 1 111 ? 7.713 -5.369 -0.427 1.00 91.12 111 ALA A O 1
ATOM 877 N N . ARG A 1 112 ? 8.608 -6.216 -2.305 1.00 90.31 112 ARG A N 1
ATOM 878 C CA . ARG A 1 112 ? 9.041 -7.501 -1.728 1.00 90.31 112 ARG A CA 1
ATOM 879 C C . ARG A 1 112 ? 10.495 -7.521 -1.264 1.00 90.31 112 ARG A C 1
ATOM 881 O O . ARG A 1 112 ? 10.889 -8.488 -0.610 1.00 90.31 112 ARG A O 1
ATOM 888 N N . ILE A 1 113 ? 11.281 -6.476 -1.535 1.00 90.56 113 ILE A N 1
ATOM 889 C CA . ILE A 1 113 ? 12.692 -6.414 -1.129 1.00 90.56 113 ILE A CA 1
ATOM 890 C C . ILE A 1 113 ? 12.800 -6.479 0.395 1.00 90.56 113 ILE A C 1
ATOM 892 O O . ILE A 1 113 ? 12.377 -5.567 1.107 1.00 90.56 113 ILE A O 1
ATOM 896 N N . ARG A 1 114 ? 13.388 -7.576 0.879 1.00 85.06 114 ARG A N 1
ATOM 897 C CA . ARG A 1 114 ? 13.729 -7.786 2.293 1.00 85.06 114 ARG A CA 1
ATOM 898 C C . ARG A 1 114 ? 15.148 -7.344 2.619 1.00 85.06 114 ARG A C 1
ATOM 900 O O . ARG A 1 114 ? 15.387 -6.859 3.712 1.00 85.06 114 ARG A O 1
ATOM 907 N N . GLU A 1 115 ? 16.058 -7.524 1.668 1.00 85.88 115 GLU A N 1
ATOM 908 C CA . GLU A 1 115 ? 17.485 -7.277 1.841 1.00 85.88 115 GLU A CA 1
ATOM 909 C C . GLU A 1 115 ? 17.981 -6.333 0.752 1.00 85.88 115 GLU A C 1
ATOM 911 O O . GLU A 1 115 ? 17.885 -6.643 -0.442 1.00 85.88 115 GLU A O 1
ATOM 916 N N . ASN A 1 116 ? 18.558 -5.207 1.166 1.00 89.38 116 ASN A N 1
ATOM 917 C CA . ASN A 1 116 ? 19.347 -4.351 0.299 1.00 89.38 116 ASN A CA 1
ATOM 918 C C . ASN A 1 116 ? 20.832 -4.626 0.533 1.00 89.38 116 ASN A C 1
ATOM 920 O O . ASN A 1 116 ? 21.391 -4.344 1.584 1.00 89.38 116 ASN A O 1
ATOM 924 N N . ARG A 1 117 ? 21.511 -5.145 -0.486 1.00 88.56 117 ARG A N 1
ATOM 925 C CA . ARG A 1 117 ? 22.952 -5.426 -0.448 1.00 88.56 117 ARG A CA 1
ATOM 926 C C . ARG A 1 117 ? 23.816 -4.164 -0.402 1.00 88.56 117 ARG A C 1
ATOM 928 O O . ARG A 1 117 ? 25.028 -4.291 -0.260 1.00 88.56 117 ARG A O 1
ATOM 935 N N . LEU A 1 118 ? 23.226 -2.986 -0.603 1.00 88.81 118 LEU A N 1
ATOM 936 C CA . LEU A 1 118 ? 23.903 -1.693 -0.481 1.00 88.81 118 LEU A CA 1
ATOM 937 C C . LEU A 1 118 ? 23.728 -1.066 0.908 1.00 88.81 118 LEU A C 1
ATOM 939 O O . LEU A 1 118 ? 24.498 -0.177 1.249 1.00 88.81 118 LEU A O 1
ATOM 943 N N . ASP A 1 119 ? 22.761 -1.537 1.701 1.00 85.19 119 ASP A N 1
ATOM 944 C CA . ASP A 1 119 ? 22.482 -1.027 3.042 1.00 85.19 119 ASP A CA 1
ATOM 945 C C . ASP A 1 119 ? 22.020 -2.161 3.970 1.00 85.19 119 ASP A C 1
ATOM 947 O O . ASP A 1 119 ? 20.874 -2.614 3.931 1.00 85.19 119 ASP A O 1
ATOM 951 N N . SER A 1 120 ? 22.930 -2.614 4.833 1.00 76.69 120 SER A N 1
ATOM 952 C CA . SER A 1 120 ? 22.654 -3.647 5.834 1.00 76.69 120 SER A CA 1
ATOM 953 C C . SER A 1 120 ? 21.818 -3.153 7.021 1.00 76.69 120 SER A C 1
ATOM 955 O O . SER A 1 120 ? 21.471 -3.958 7.880 1.00 76.69 120 SER A O 1
ATOM 957 N N . GLY A 1 121 ? 21.532 -1.849 7.112 1.00 77.50 121 GLY A N 1
ATOM 958 C CA . GLY A 1 121 ? 20.680 -1.251 8.141 1.00 77.50 121 GLY A CA 1
ATOM 959 C C . GLY A 1 121 ? 19.182 -1.362 7.847 1.00 77.50 121 GLY A C 1
ATOM 960 O O . GLY A 1 121 ? 18.361 -0.985 8.686 1.00 77.50 121 GLY A O 1
ATOM 961 N N . GLU A 1 122 ? 18.799 -1.875 6.675 1.00 79.50 122 GLU A N 1
ATOM 962 C CA . GLU A 1 122 ? 17.396 -2.075 6.337 1.00 79.50 122 GLU A CA 1
ATOM 963 C C . GLU A 1 122 ? 16.740 -3.174 7.175 1.00 79.50 122 GLU A C 1
ATOM 965 O O . GLU A 1 122 ? 17.310 -4.225 7.456 1.00 79.50 122 GLU A O 1
ATOM 970 N N . THR A 1 123 ? 15.487 -2.934 7.550 1.00 73.31 123 THR A N 1
ATOM 971 C CA . THR A 1 123 ? 14.703 -3.837 8.399 1.00 73.31 123 THR A CA 1
ATOM 972 C C . THR A 1 123 ? 13.360 -4.155 7.741 1.00 73.31 123 THR A C 1
ATOM 974 O O . THR A 1 123 ? 12.999 -3.582 6.708 1.00 73.31 123 THR A O 1
ATOM 977 N N . ASP A 1 124 ? 12.555 -5.030 8.356 1.00 69.88 124 ASP A N 1
ATOM 978 C CA . ASP A 1 124 ? 11.174 -5.304 7.910 1.00 69.88 124 ASP A CA 1
ATOM 979 C C . ASP A 1 124 ? 10.323 -4.018 7.824 1.00 69.88 124 ASP A C 1
ATOM 981 O O . ASP A 1 124 ? 9.389 -3.901 7.024 1.00 69.88 124 ASP A O 1
ATOM 985 N N . PHE A 1 125 ? 10.713 -3.000 8.591 1.00 70.38 125 PHE A N 1
ATOM 986 C CA . PHE A 1 125 ? 10.157 -1.661 8.519 1.00 70.38 125 PHE A CA 1
ATOM 987 C C . PHE A 1 125 ? 10.415 -0.960 7.187 1.00 70.38 125 PHE A C 1
ATOM 989 O O . PHE A 1 125 ? 9.495 -0.343 6.648 1.00 70.38 125 PHE A O 1
ATOM 996 N N . THR A 1 126 ? 11.625 -1.067 6.636 1.00 80.12 126 THR A N 1
ATOM 997 C CA . THR A 1 126 ? 11.955 -0.509 5.320 1.00 80.12 126 THR A CA 1
ATOM 998 C C . THR A 1 126 ? 11.116 -1.187 4.240 1.00 80.12 126 THR A C 1
ATOM 1000 O O . THR A 1 126 ? 10.553 -0.506 3.385 1.00 80.12 126 THR A O 1
ATOM 1003 N N . ARG A 1 127 ? 10.920 -2.512 4.327 1.00 83.56 127 ARG A N 1
ATOM 1004 C CA . ARG A 1 127 ? 10.009 -3.236 3.422 1.00 83.56 127 ARG A CA 1
ATOM 1005 C C . ARG A 1 127 ? 8.568 -2.741 3.546 1.00 83.56 127 ARG A C 1
ATOM 1007 O O . ARG A 1 127 ? 7.922 -2.485 2.536 1.00 83.56 127 ARG A O 1
ATOM 1014 N N . SER A 1 128 ? 8.074 -2.580 4.772 1.00 78.19 128 SER A N 1
ATOM 1015 C CA . SER A 1 128 ? 6.719 -2.067 5.017 1.00 78.19 128 SER A CA 1
ATOM 1016 C C . SER A 1 128 ? 6.529 -0.658 4.447 1.00 78.19 128 SER A C 1
ATOM 1018 O O . SER A 1 128 ? 5.455 -0.344 3.945 1.00 78.19 128 SER A O 1
ATOM 1020 N N . ARG A 1 129 ? 7.572 0.183 4.478 1.00 81.56 129 ARG A N 1
ATOM 1021 C CA . ARG A 1 129 ? 7.553 1.506 3.844 1.00 81.56 129 ARG A CA 1
ATOM 1022 C C . ARG A 1 129 ? 7.455 1.407 2.322 1.00 81.56 129 ARG A C 1
ATOM 1024 O O . ARG A 1 129 ? 6.565 2.019 1.760 1.00 81.56 129 ARG A O 1
ATOM 1031 N N . ARG A 1 130 ? 8.252 0.549 1.675 1.00 89.50 130 ARG A N 1
ATOM 1032 C CA . ARG A 1 130 ? 8.145 0.321 0.220 1.00 89.50 130 ARG A CA 1
ATOM 1033 C C . ARG A 1 130 ? 6.751 -0.128 -0.197 1.00 89.50 130 ARG A C 1
ATOM 1035 O O . ARG A 1 130 ? 6.236 0.334 -1.203 1.00 89.50 130 ARG A O 1
ATOM 1042 N N . GLN A 1 131 ? 6.125 -1.012 0.581 1.00 87.56 131 GLN A N 1
ATOM 1043 C CA . GLN A 1 131 ? 4.741 -1.434 0.339 1.00 87.56 131 GLN A CA 1
ATOM 1044 C C . GLN A 1 131 ? 3.768 -0.250 0.400 1.00 87.56 131 GLN A C 1
ATOM 1046 O O . GLN A 1 131 ? 2.884 -0.151 -0.448 1.00 87.56 131 GLN A O 1
ATOM 1051 N N . GLN A 1 132 ? 3.955 0.663 1.359 1.00 82.56 132 GLN A N 1
ATOM 1052 C CA . GLN A 1 132 ? 3.187 1.909 1.435 1.00 82.56 132 GLN A CA 1
ATOM 1053 C C . GLN A 1 132 ? 3.441 2.789 0.209 1.00 82.56 132 GLN A C 1
ATOM 1055 O O . GLN A 1 132 ? 2.470 3.228 -0.396 1.00 82.56 132 GLN A O 1
ATOM 1060 N N . ASP A 1 133 ? 4.696 2.957 -0.215 1.00 88.56 133 ASP A N 1
ATOM 1061 C CA . ASP A 1 133 ? 5.050 3.750 -1.398 1.00 88.56 133 ASP A CA 1
ATOM 1062 C C . ASP A 1 133 ? 4.355 3.208 -2.665 1.00 88.56 133 ASP A C 1
ATOM 1064 O O . ASP A 1 133 ? 3.791 3.977 -3.442 1.00 88.56 133 ASP A O 1
ATOM 1068 N N . VAL A 1 134 ? 4.310 1.878 -2.854 1.00 90.94 134 VAL A N 1
ATOM 1069 C CA . VAL A 1 134 ? 3.589 1.265 -3.988 1.00 90.94 134 VAL A CA 1
ATOM 1070 C C . VAL A 1 134 ? 2.080 1.512 -3.899 1.00 90.94 134 VAL A C 1
ATOM 1072 O O . VAL A 1 134 ? 1.458 1.864 -4.904 1.00 90.94 134 VAL A O 1
ATOM 1075 N N . ILE A 1 135 ? 1.473 1.351 -2.719 1.00 85.88 135 ILE A N 1
ATOM 1076 C CA . ILE A 1 135 ? 0.035 1.597 -2.520 1.00 85.88 135 ILE A CA 1
ATOM 1077 C C . ILE A 1 135 ? -0.297 3.070 -2.786 1.00 85.88 135 ILE A C 1
ATOM 1079 O O . ILE A 1 135 ? -1.243 3.365 -3.516 1.00 85.88 135 ILE A O 1
ATOM 1083 N N . GLU A 1 136 ? 0.490 3.999 -2.246 1.00 84.44 136 GLU A N 1
ATOM 1084 C CA . GLU A 1 136 ? 0.309 5.437 -2.444 1.00 84.44 136 GLU A CA 1
ATOM 1085 C C . GLU A 1 136 ? 0.456 5.833 -3.911 1.00 84.44 136 GLU A C 1
ATOM 1087 O O . GLU A 1 136 ? -0.406 6.533 -4.444 1.00 84.44 136 GLU A O 1
ATOM 1092 N N . ALA A 1 137 ? 1.494 5.340 -4.588 1.00 90.25 137 ALA A N 1
ATOM 1093 C CA . ALA A 1 137 ? 1.709 5.587 -6.007 1.00 90.25 137 ALA A CA 1
ATOM 1094 C C . ALA A 1 137 ? 0.572 5.009 -6.865 1.00 90.25 137 ALA A C 1
ATOM 1096 O O . ALA A 1 137 ? 0.123 5.651 -7.817 1.00 90.25 137 ALA A O 1
ATOM 1097 N N . THR A 1 138 ? 0.037 3.845 -6.489 1.00 88.56 138 THR A N 1
ATOM 1098 C CA . THR A 1 138 ? -1.110 3.230 -7.171 1.00 88.56 138 THR A CA 1
ATOM 1099 C C . THR A 1 138 ? -2.382 4.052 -6.975 1.00 88.56 138 THR A C 1
ATOM 1101 O O . THR A 1 138 ? -3.049 4.385 -7.951 1.00 88.56 138 THR A O 1
ATOM 1104 N N . ILE A 1 139 ? -2.693 4.476 -5.746 1.00 83.50 139 ILE A N 1
ATOM 1105 C CA . ILE A 1 139 ? -3.838 5.359 -5.458 1.00 83.50 139 ILE A CA 1
ATOM 1106 C C . ILE A 1 139 ? -3.681 6.699 -6.189 1.00 83.50 139 ILE A C 1
ATOM 1108 O O . ILE A 1 139 ? -4.637 7.217 -6.773 1.00 83.50 139 ILE A O 1
ATOM 1112 N N . ALA A 1 140 ? -2.476 7.270 -6.202 1.00 85.88 140 ALA A N 1
ATOM 1113 C CA . ALA A 1 140 ? -2.182 8.507 -6.913 1.00 85.88 140 ALA A CA 1
ATOM 1114 C C . ALA A 1 140 ? -2.375 8.360 -8.429 1.00 85.88 140 ALA A C 1
ATOM 1116 O O . ALA A 1 140 ? -2.885 9.288 -9.061 1.00 85.88 140 ALA A O 1
ATOM 1117 N N . LYS A 1 141 ? -2.010 7.206 -8.999 1.00 89.00 141 LYS A N 1
ATOM 1118 C CA . LYS A 1 141 ? -2.208 6.892 -10.415 1.00 89.00 141 LYS A CA 1
ATOM 1119 C C . LYS A 1 141 ? -3.679 6.651 -10.744 1.00 89.00 141 LYS A C 1
ATOM 1121 O O . LYS A 1 141 ? -4.160 7.199 -11.736 1.00 89.00 141 LYS A O 1
ATOM 1126 N N . LEU A 1 142 ? -4.400 5.897 -9.915 1.00 84.31 142 LEU A N 1
ATOM 1127 C CA . LEU A 1 142 ? -5.836 5.632 -10.061 1.00 84.31 142 LEU A CA 1
ATO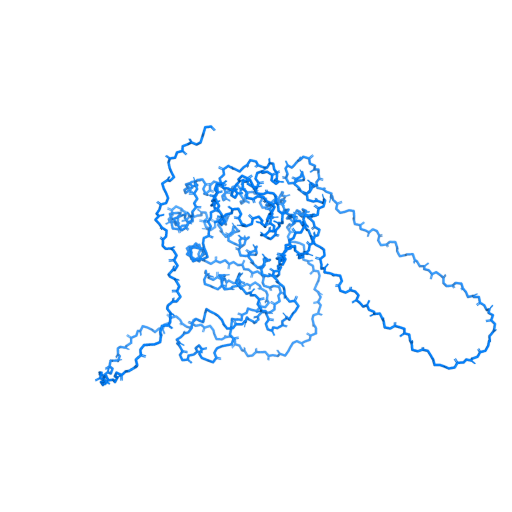M 1128 C C . LEU A 1 142 ? -6.666 6.918 -9.982 1.00 84.31 142 LEU A C 1
ATOM 1130 O O . LEU A 1 142 ? -7.571 7.116 -10.784 1.00 84.31 142 LEU A O 1
ATOM 1134 N N . SER A 1 143 ? -6.307 7.829 -9.076 1.00 84.12 143 SER A N 1
ATOM 1135 C CA . SER A 1 143 ? -6.959 9.139 -8.924 1.00 84.12 143 SER A CA 1
ATOM 1136 C C . SER A 1 143 ? -6.501 10.193 -9.942 1.00 84.12 143 SER A C 1
ATOM 1138 O O . SER A 1 143 ? -6.925 11.344 -9.865 1.00 84.12 143 SER A O 1
ATOM 1140 N N . SER A 1 144 ? -5.616 9.856 -10.887 1.00 85.56 144 SER A N 1
ATOM 1141 C CA . SER A 1 144 ? -5.126 10.830 -11.867 1.00 85.56 144 SER A CA 1
ATOM 1142 C C . SER A 1 144 ? -6.178 11.140 -12.933 1.00 85.56 144 SER A C 1
ATOM 1144 O O . SER A 1 144 ? -6.915 10.257 -13.369 1.00 85.56 144 SER A O 1
ATOM 1146 N N . VAL A 1 145 ? -6.186 12.381 -13.432 1.00 85.38 145 VAL A N 1
ATOM 1147 C CA . VAL A 1 145 ? -7.081 12.816 -14.523 1.00 85.38 145 VAL A CA 1
ATOM 1148 C C . VAL A 1 145 ? -6.950 11.907 -15.749 1.00 85.38 145 VAL A C 1
ATOM 1150 O O . VAL A 1 145 ? -7.944 11.566 -16.384 1.00 85.38 145 VAL A O 1
ATOM 1153 N N . ARG A 1 146 ? -5.726 11.455 -16.055 1.00 87.44 146 ARG A N 1
ATOM 1154 C CA . ARG A 1 146 ? -5.462 10.542 -17.174 1.00 87.44 146 ARG A CA 1
ATOM 1155 C C . ARG A 1 146 ? -6.128 9.180 -16.977 1.00 87.44 146 ARG A C 1
ATOM 1157 O O . ARG A 1 146 ? -6.710 8.658 -17.924 1.00 87.44 146 ARG A O 1
ATOM 1164 N N . THR A 1 147 ? -6.044 8.604 -15.779 1.00 85.88 147 THR A N 1
ATOM 1165 C CA . THR A 1 147 ? -6.708 7.328 -15.480 1.00 85.88 147 THR A CA 1
ATOM 1166 C C . THR A 1 147 ? -8.220 7.501 -15.428 1.00 85.88 147 THR A C 1
ATOM 1168 O O . THR A 1 147 ?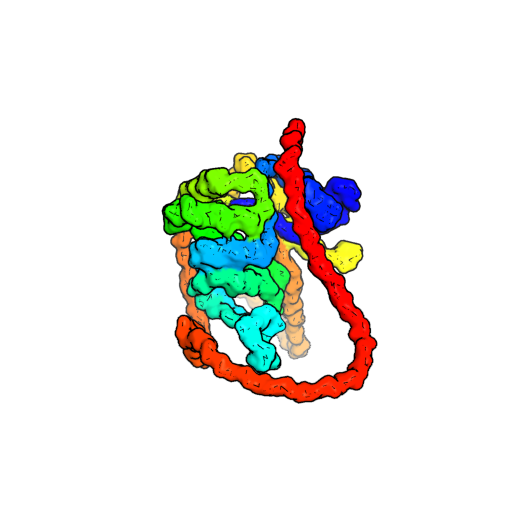 -8.922 6.691 -16.019 1.00 85.88 147 THR A O 1
ATOM 1171 N N . ALA A 1 148 ? -8.722 8.589 -14.835 1.00 84.94 148 ALA A N 1
ATOM 1172 C CA . ALA A 1 148 ? -10.148 8.912 -14.811 1.00 84.94 148 ALA A CA 1
ATOM 1173 C C . ALA A 1 148 ? -10.735 9.039 -16.227 1.00 84.94 148 ALA A C 1
ATOM 1175 O O . ALA A 1 148 ? -11.796 8.487 -16.503 1.00 84.94 148 ALA A O 1
ATOM 1176 N N . ALA A 1 149 ? -10.012 9.686 -17.147 1.00 88.06 149 ALA A N 1
ATOM 1177 C CA . ALA A 1 149 ? -10.410 9.765 -18.548 1.00 88.06 149 ALA A CA 1
ATOM 1178 C C . ALA A 1 149 ? -10.459 8.381 -19.209 1.00 88.06 149 ALA A C 1
ATOM 1180 O O . ALA A 1 149 ? -11.367 8.124 -19.984 1.00 88.06 149 ALA A O 1
ATOM 1181 N N . ARG A 1 150 ? -9.517 7.480 -18.894 1.00 89.75 150 ARG A N 1
ATOM 1182 C CA . ARG A 1 150 ? -9.474 6.114 -19.450 1.00 89.75 150 ARG A CA 1
ATOM 1183 C C . ARG A 1 150 ? -10.451 5.141 -18.787 1.00 89.75 150 ARG A C 1
ATOM 1185 O O . ARG A 1 150 ? -10.724 4.087 -19.356 1.00 89.75 150 ARG A O 1
ATOM 1192 N N . PHE A 1 151 ? -10.956 5.473 -17.603 1.00 87.00 151 PHE A N 1
ATOM 1193 C CA . PHE A 1 151 ? -11.712 4.569 -16.743 1.00 87.00 151 PHE A CA 1
ATOM 1194 C C . PHE A 1 151 ? -12.946 3.927 -17.404 1.00 87.00 151 PHE A C 1
ATOM 1196 O O . PHE A 1 151 ? -13.151 2.739 -17.170 1.00 87.00 151 PHE A O 1
ATOM 1203 N N . PRO A 1 152 ? -13.716 4.603 -18.286 1.00 88.75 152 PRO A N 1
ATOM 1204 C CA . PRO A 1 152 ? -14.812 3.952 -19.011 1.00 88.75 152 PRO A CA 1
ATOM 1205 C C . PRO A 1 152 ? -14.389 2.740 -19.854 1.00 88.75 152 PRO A C 1
ATOM 1207 O O . PRO A 1 152 ? -15.219 1.880 -20.125 1.00 88.75 152 PRO A O 1
ATOM 1210 N N . TRP A 1 153 ? -13.118 2.666 -20.263 1.00 90.12 153 TRP A N 1
ATOM 1211 C CA . TRP A 1 153 ? -12.585 1.573 -21.082 1.00 90.12 153 TRP A CA 1
ATOM 1212 C C . TRP A 1 153 ? -11.776 0.542 -20.293 1.00 90.12 153 TRP A C 1
ATOM 1214 O O . TRP A 1 153 ? -11.684 -0.589 -20.742 1.00 90.12 153 TRP A O 1
ATOM 1224 N N . ILE A 1 154 ? -11.181 0.920 -19.155 1.00 89.38 154 ILE A N 1
ATOM 1225 C CA . ILE A 1 154 ? -10.306 0.035 -18.354 1.00 89.38 154 ILE A CA 1
ATOM 1226 C C . ILE A 1 154 ? -10.887 -0.316 -16.977 1.00 89.38 154 ILE A C 1
ATOM 1228 O O . ILE A 1 154 ? -10.236 -0.983 -16.183 1.00 89.38 154 ILE A O 1
ATOM 1232 N N . GLY A 1 155 ? -12.075 0.190 -16.636 1.00 87.44 155 GLY A N 1
ATOM 1233 C CA . GLY A 1 155 ? -12.627 0.109 -15.283 1.00 87.44 155 GLY A CA 1
ATOM 1234 C C . GLY A 1 155 ? -12.918 -1.320 -14.823 1.00 87.44 155 GLY A C 1
ATOM 1235 O O . GLY A 1 155 ? -12.694 -1.628 -13.655 1.00 87.44 155 GLY A O 1
ATOM 1236 N N . SER A 1 156 ? -13.362 -2.199 -15.728 1.00 88.25 156 SER A N 1
ATOM 1237 C CA . SER A 1 156 ? -13.492 -3.640 -15.457 1.00 88.25 156 SER A CA 1
ATOM 1238 C C . SER A 1 156 ? -12.141 -4.251 -15.112 1.00 88.25 156 SER A C 1
ATOM 1240 O O . SER A 1 156 ? -11.998 -4.859 -14.060 1.00 88.25 156 SER A O 1
ATOM 1242 N N . ASP A 1 157 ? -11.133 -3.984 -15.937 1.00 89.88 157 ASP A N 1
ATOM 1243 C CA . ASP A 1 157 ? -9.795 -4.570 -15.834 1.00 89.88 157 ASP A CA 1
ATOM 1244 C C . ASP A 1 157 ? -9.038 -4.070 -14.590 1.00 89.88 157 ASP A C 1
ATOM 1246 O O . ASP A 1 157 ? -8.084 -4.692 -14.128 1.00 89.88 157 ASP A O 1
ATOM 1250 N N . VAL A 1 158 ? -9.456 -2.927 -14.036 1.00 86.50 158 VAL A N 1
ATOM 1251 C CA . VAL A 1 158 ? -8.959 -2.400 -12.760 1.00 86.50 158 VAL A CA 1
ATOM 1252 C C . VAL A 1 158 ? -9.633 -3.072 -11.564 1.00 86.50 158 VAL A C 1
ATOM 1254 O O . VAL A 1 158 ? -8.977 -3.254 -10.542 1.00 86.50 158 VAL A O 1
ATOM 1257 N N . VAL A 1 159 ? -10.925 -3.401 -11.648 1.00 87.62 159 VAL A N 1
ATOM 1258 C CA . VAL A 1 159 ? -11.714 -3.888 -10.501 1.00 87.62 159 VAL A CA 1
ATOM 1259 C C . VAL A 1 159 ? -11.764 -5.411 -10.427 1.00 87.62 159 VAL A C 1
ATOM 1261 O O . VAL A 1 159 ? -11.740 -5.952 -9.332 1.00 87.62 159 VAL A O 1
ATOM 1264 N N . GLU A 1 160 ? -11.779 -6.119 -11.552 1.00 87.94 160 GLU A N 1
ATOM 1265 C CA . GLU A 1 160 ? -11.834 -7.586 -11.595 1.00 87.94 160 GLU A CA 1
ATOM 1266 C C . GLU A 1 160 ? -10.683 -8.280 -10.835 1.00 87.94 160 GLU A C 1
ATOM 1268 O O . GLU A 1 160 ? -10.949 -9.259 -10.133 1.00 87.94 160 GLU A O 1
ATOM 1273 N N . PRO A 1 161 ? -9.429 -7.781 -10.868 1.00 87.38 161 PRO A N 1
ATOM 1274 C CA . PRO A 1 161 ? -8.350 -8.364 -10.068 1.00 87.38 161 PRO A CA 1
ATOM 1275 C C . PRO A 1 161 ? -8.505 -8.115 -8.555 1.00 87.38 161 PRO A C 1
ATOM 1277 O O . PRO A 1 161 ? -7.798 -8.720 -7.747 1.00 87.38 161 PRO A O 1
ATOM 1280 N N . LEU A 1 162 ? -9.390 -7.202 -8.150 1.00 86.00 162 LEU A N 1
ATOM 1281 C CA . LEU A 1 162 ? -9.561 -6.768 -6.772 1.00 86.00 162 LEU A CA 1
ATOM 1282 C C . LEU A 1 162 ? -10.659 -7.578 -6.077 1.00 86.00 162 LEU A C 1
ATOM 1284 O O . LEU A 1 162 ? -11.808 -7.609 -6.508 1.00 86.00 162 LEU A O 1
ATOM 1288 N N . ALA A 1 163 ? -10.341 -8.173 -4.929 1.00 87.38 163 ALA A N 1
ATOM 1289 C CA . ALA A 1 163 ? -11.359 -8.780 -4.079 1.00 87.38 163 ALA A CA 1
ATOM 1290 C C . ALA A 1 163 ? -12.029 -7.682 -3.239 1.00 87.38 163 ALA A C 1
ATOM 1292 O O . ALA A 1 163 ? -11.533 -7.301 -2.176 1.00 87.38 163 ALA A O 1
ATOM 1293 N N . THR A 1 164 ? -13.140 -7.140 -3.741 1.00 88.69 164 THR A N 1
ATOM 1294 C CA . THR A 1 164 ? -13.845 -6.000 -3.141 1.00 88.69 164 THR A CA 1
ATOM 1295 C C . THR A 1 164 ? -15.362 -6.114 -3.262 1.00 88.69 164 THR A C 1
ATOM 1297 O O . THR A 1 164 ? -15.879 -6.806 -4.134 1.00 88.69 164 THR A O 1
ATOM 1300 N N . ASP A 1 165 ? -16.073 -5.427 -2.369 1.00 89.31 165 ASP A N 1
ATOM 1301 C CA . ASP A 1 165 ? -17.518 -5.203 -2.434 1.00 89.31 165 ASP A CA 1
ATOM 1302 C C . ASP A 1 165 ? -17.894 -3.938 -3.231 1.00 89.31 165 ASP A C 1
ATOM 1304 O O . ASP A 1 165 ? -19.073 -3.603 -3.334 1.00 89.31 165 ASP A O 1
ATOM 1308 N N . LEU A 1 166 ? -16.899 -3.235 -3.783 1.00 89.88 166 LEU A N 1
ATOM 1309 C CA . LEU A 1 166 ? -17.085 -2.034 -4.587 1.00 89.88 166 LEU A CA 1
ATOM 1310 C C . LEU A 1 166 ? -17.327 -2.370 -6.061 1.00 89.88 166 LEU A C 1
ATOM 1312 O O . LEU A 1 166 ? -16.556 -3.101 -6.682 1.00 89.88 166 LEU A O 1
ATOM 1316 N N . ASP A 1 167 ? -18.340 -1.748 -6.655 1.00 89.25 167 ASP A N 1
ATOM 1317 C CA . ASP A 1 167 ? -18.513 -1.734 -8.104 1.00 89.25 167 ASP A CA 1
ATOM 1318 C C . ASP A 1 167 ? -17.600 -0.696 -8.791 1.00 89.25 167 ASP A C 1
ATOM 1320 O O . ASP A 1 167 ? -17.015 0.200 -8.170 1.00 89.25 167 ASP A O 1
ATOM 1324 N N . THR A 1 168 ? -17.492 -0.794 -10.116 1.00 87.12 168 THR A N 1
ATOM 1325 C CA . THR A 1 168 ? -16.673 0.096 -10.950 1.00 87.12 168 THR A CA 1
ATOM 1326 C C . THR A 1 168 ? -17.013 1.583 -10.759 1.00 87.12 168 THR A C 1
ATOM 1328 O O . THR A 1 168 ? -16.109 2.417 -10.681 1.00 87.12 168 THR A O 1
ATOM 1331 N N . ASN A 1 169 ? -18.291 1.942 -10.611 1.00 86.69 169 ASN A N 1
ATOM 1332 C CA . ASN A 1 169 ? -18.716 3.331 -10.411 1.00 86.69 169 ASN A CA 1
ATOM 1333 C C . ASN A 1 169 ? -18.385 3.836 -9.001 1.00 86.69 169 ASN A C 1
ATOM 1335 O O . ASN A 1 169 ? -18.027 5.006 -8.831 1.00 86.69 169 ASN A O 1
ATOM 1339 N N . GLN A 1 170 ? -18.478 2.974 -7.989 1.00 90.12 170 GLN A N 1
ATOM 1340 C CA . GLN A 1 170 ? -18.078 3.287 -6.620 1.00 90.12 170 GLN A CA 1
ATOM 1341 C C . GLN A 1 170 ? -16.567 3.519 -6.537 1.00 90.12 170 GLN A C 1
ATOM 1343 O O . GLN A 1 170 ? -16.141 4.517 -5.951 1.00 90.12 170 GLN A O 1
ATOM 1348 N N . VAL A 1 171 ? -15.756 2.683 -7.196 1.00 85.38 171 VAL A N 1
ATOM 1349 C CA . VAL A 1 171 ? -14.300 2.889 -7.306 1.00 85.38 171 VAL A CA 1
ATOM 1350 C C . VAL A 1 171 ? -13.982 4.219 -7.994 1.00 85.38 171 VAL A C 1
ATOM 1352 O O . VAL A 1 171 ? -13.172 4.991 -7.476 1.00 85.38 171 VAL A O 1
ATOM 1355 N N . LEU A 1 172 ? -14.656 4.547 -9.102 1.00 83.31 172 LEU A N 1
ATOM 1356 C CA . LEU A 1 172 ? -14.491 5.841 -9.775 1.00 83.31 172 LEU A CA 1
ATOM 1357 C C . LEU A 1 172 ? -14.858 7.019 -8.863 1.00 83.31 172 LEU A C 1
ATOM 1359 O O . LEU A 1 172 ? -14.125 8.006 -8.785 1.00 83.31 172 LEU A O 1
ATOM 1363 N N . SER A 1 173 ? -15.977 6.909 -8.147 1.00 85.94 173 SER A N 1
ATOM 1364 C CA . SER A 1 173 ? -16.466 7.946 -7.232 1.00 85.94 173 SER A CA 1
ATOM 1365 C C . SER A 1 173 ? -15.496 8.180 -6.071 1.00 85.94 173 SER A C 1
ATOM 1367 O O . SER A 1 173 ? -15.214 9.330 -5.719 1.00 85.94 173 SER A O 1
ATOM 1369 N N . LEU A 1 174 ? -14.932 7.105 -5.509 1.00 85.44 174 LEU A N 1
ATOM 1370 C CA . LEU A 1 174 ? -13.879 7.170 -4.494 1.00 85.44 174 LEU A CA 1
ATOM 1371 C C . LEU A 1 174 ? -12.594 7.782 -5.057 1.00 85.44 174 LEU A C 1
ATOM 1373 O O . LEU A 1 174 ? -12.001 8.648 -4.415 1.00 85.44 174 LEU A O 1
ATOM 1377 N N . GLY A 1 175 ? -12.195 7.398 -6.273 1.00 81.12 175 GLY A N 1
ATOM 1378 C CA . GLY A 1 175 ? -11.056 7.988 -6.976 1.00 81.12 175 GLY A CA 1
ATOM 1379 C C . GLY A 1 175 ? -11.213 9.498 -7.171 1.00 81.12 175 GLY A C 1
ATOM 1380 O O . GLY A 1 175 ? -10.286 10.258 -6.893 1.00 81.12 175 GLY A O 1
ATOM 1381 N N . TRP A 1 176 ? -12.409 9.953 -7.554 1.00 81.00 176 TRP A N 1
ATOM 1382 C CA . TRP A 1 176 ? -12.735 11.375 -7.689 1.00 81.00 176 TRP A CA 1
ATOM 1383 C C . TRP A 1 176 ? -12.728 12.120 -6.348 1.00 81.00 176 TRP A C 1
ATOM 1385 O O . TRP A 1 176 ? -12.260 13.257 -6.263 1.00 81.00 176 TRP A O 1
ATOM 1395 N N . ALA A 1 177 ? -13.233 11.495 -5.280 1.00 83.12 177 ALA A N 1
ATOM 1396 C CA . ALA A 1 177 ? -13.151 12.053 -3.932 1.00 83.12 177 ALA A CA 1
ATOM 1397 C C . ALA A 1 177 ? -11.696 12.184 -3.457 1.00 83.12 177 ALA A C 1
ATOM 1399 O O . ALA A 1 177 ? -11.328 13.228 -2.921 1.00 83.12 177 ALA A O 1
ATOM 1400 N N . ALA A 1 178 ? -10.863 11.172 -3.714 1.00 79.00 178 ALA A N 1
ATOM 1401 C CA . ALA A 1 178 ? -9.440 11.187 -3.394 1.00 79.00 178 ALA A CA 1
ATOM 1402 C C . ALA A 1 178 ? -8.682 12.263 -4.186 1.00 79.00 178 ALA A C 1
ATOM 1404 O O . ALA A 1 178 ? -7.882 12.991 -3.604 1.00 79.00 178 ALA A O 1
ATOM 1405 N N . TYR A 1 179 ? -8.969 12.412 -5.484 1.00 78.44 179 TYR A N 1
ATOM 1406 C CA . TYR A 1 179 ? -8.388 13.460 -6.326 1.00 78.44 179 TYR A CA 1
ATOM 1407 C C . TYR A 1 179 ? -8.674 14.858 -5.764 1.00 78.44 179 TYR A C 1
ATOM 1409 O O . TYR A 1 179 ? -7.748 15.632 -5.544 1.00 78.44 179 TYR A O 1
ATOM 1417 N N . ARG A 1 180 ? -9.938 15.149 -5.428 1.00 78.31 180 ARG A N 1
ATOM 1418 C CA . ARG A 1 180 ? -10.340 16.435 -4.830 1.00 78.31 180 ARG A CA 1
ATOM 1419 C C . ARG A 1 180 ? -9.791 16.665 -3.421 1.00 78.31 180 ARG A C 1
ATOM 1421 O O . ARG A 1 180 ? -9.780 17.798 -2.959 1.00 78.31 180 ARG A O 1
ATOM 1428 N N . ALA A 1 181 ? -9.391 15.606 -2.719 1.00 75.56 181 ALA A N 1
ATOM 1429 C CA . ALA A 1 181 ? -8.832 15.694 -1.373 1.00 75.56 181 ALA A CA 1
ATOM 1430 C C . ALA A 1 181 ? -7.313 15.945 -1.351 1.00 75.56 181 ALA A C 1
ATOM 1432 O O . ALA A 1 181 ? -6.788 16.260 -0.280 1.00 75.56 181 ALA A O 1
ATOM 1433 N N . LYS A 1 182 ? -6.610 15.800 -2.490 1.00 67.31 182 LYS A N 1
ATOM 1434 C CA . LYS A 1 182 ? -5.157 16.041 -2.586 1.00 67.31 182 LYS A CA 1
ATOM 1435 C C . LYS A 1 182 ? -4.772 17.484 -2.249 1.00 67.31 182 LYS A C 1
ATOM 1437 O O . LYS A 1 182 ? -3.722 17.688 -1.650 1.00 67.31 182 LYS A O 1
ATOM 1442 N N . ASP A 1 183 ? -5.643 18.446 -2.532 1.00 57.91 183 ASP A N 1
ATOM 1443 C CA . ASP A 1 183 ? -5.401 19.855 -2.233 1.00 57.91 183 ASP A CA 1
ATOM 1444 C C . ASP A 1 183 ? -5.856 20.202 -0.797 1.00 57.91 183 ASP A C 1
ATOM 1446 O O . ASP A 1 183 ? -6.962 20.671 -0.579 1.00 57.91 183 ASP A O 1
ATOM 1450 N N . GLU A 1 184 ? -4.979 19.991 0.198 1.00 55.66 184 GLU A N 1
ATOM 1451 C CA . GLU A 1 184 ? -4.943 20.668 1.526 1.00 55.66 184 GLU A CA 1
ATOM 1452 C C . GLU A 1 184 ? -5.408 19.914 2.799 1.00 55.66 184 GLU A C 1
ATOM 1454 O O . GLU A 1 184 ? -5.239 20.451 3.899 1.00 55.66 184 GLU A O 1
ATOM 1459 N N . ARG A 1 185 ? -5.964 18.687 2.758 1.00 65.38 185 ARG A N 1
ATOM 1460 C CA . ARG A 1 185 ? -6.546 18.068 3.989 1.00 65.38 185 ARG A CA 1
ATOM 1461 C C . ARG A 1 185 ? -6.298 16.577 4.236 1.00 65.38 185 ARG A C 1
ATOM 1463 O O . ARG A 1 185 ? -6.842 16.033 5.200 1.00 65.38 185 ARG A O 1
ATOM 1470 N N . ALA A 1 186 ? -5.478 15.897 3.438 1.00 71.19 186 ALA A N 1
ATOM 1471 C CA . ALA A 1 186 ? -5.223 14.476 3.670 1.00 71.19 186 ALA A CA 1
ATOM 1472 C C . ALA A 1 186 ? -4.391 14.252 4.951 1.00 71.19 186 ALA A C 1
ATOM 1474 O O . ALA A 1 186 ? -3.240 14.674 5.056 1.00 71.19 186 ALA A O 1
ATOM 1475 N N . LEU A 1 187 ? -4.982 13.574 5.941 1.00 78.62 187 LEU A N 1
ATOM 1476 C CA . LEU A 1 187 ? -4.292 13.113 7.148 1.00 78.62 187 LEU A CA 1
ATOM 1477 C C . LEU A 1 187 ? -3.736 11.707 6.923 1.00 78.62 187 LEU A C 1
ATOM 1479 O O . LEU A 1 187 ? -4.491 10.763 6.673 1.00 78.62 187 LEU A O 1
ATOM 1483 N N . HIS A 1 188 ? -2.422 11.557 7.050 1.00 80.62 188 HIS A N 1
ATOM 1484 C CA . HIS A 1 188 ? -1.716 10.280 7.035 1.00 80.62 188 HIS A CA 1
ATOM 1485 C C . HIS A 1 188 ? -1.346 9.915 8.465 1.00 80.62 188 HIS A C 1
ATOM 1487 O O . HIS A 1 188 ? -0.396 10.446 9.034 1.00 80.62 188 HIS A O 1
ATOM 1493 N N . CYS A 1 189 ? -2.139 9.035 9.058 1.00 86.25 189 CYS A N 1
ATOM 1494 C CA . CYS A 1 189 ? -1.958 8.544 10.409 1.00 86.25 189 CYS A CA 1
ATOM 1495 C C . CYS A 1 189 ? -1.363 7.142 10.384 1.00 86.25 189 CYS A C 1
ATOM 1497 O O . CYS A 1 189 ? -1.659 6.335 9.504 1.00 86.25 189 CYS A O 1
ATOM 1499 N N . ARG A 1 190 ? -0.545 6.825 11.379 1.00 87.06 190 ARG A N 1
ATOM 1500 C CA . ARG A 1 190 ? 0.003 5.489 11.567 1.00 87.06 190 ARG A CA 1
ATOM 1501 C C . ARG A 1 190 ? 0.026 5.140 13.041 1.00 87.06 190 ARG A C 1
ATOM 1503 O O . ARG A 1 190 ? 0.505 5.936 13.848 1.00 87.06 190 ARG A O 1
ATOM 1510 N N . LEU A 1 191 ? -0.440 3.936 13.360 1.00 90.75 191 LEU A N 1
ATOM 1511 C CA . LEU A 1 191 ? -0.268 3.366 14.690 1.00 90.75 191 LEU A CA 1
ATOM 1512 C C . LEU A 1 191 ? 1.194 2.950 14.888 1.00 90.75 191 LEU A C 1
ATOM 1514 O O . LEU A 1 191 ? 1.831 2.395 13.987 1.00 90.75 191 LEU A O 1
ATOM 1518 N N . GLY A 1 192 ? 1.723 3.266 16.061 1.00 87.25 192 GLY A N 1
ATOM 1519 C CA . GLY A 1 192 ? 3.078 2.962 16.487 1.00 87.25 192 GLY A CA 1
ATOM 1520 C C . GLY A 1 192 ? 3.124 1.937 17.617 1.00 87.25 192 GLY A C 1
ATOM 1521 O O . GLY A 1 192 ? 2.098 1.438 18.083 1.00 87.25 192 GLY A O 1
ATOM 1522 N N . GLY A 1 193 ? 4.336 1.624 18.052 1.00 87.69 193 GLY A N 1
ATOM 1523 C CA . GLY A 1 193 ? 4.612 0.672 19.110 1.00 87.69 193 GLY A CA 1
ATOM 1524 C C . GLY A 1 193 ? 6.096 0.355 19.258 1.00 87.69 193 GLY A C 1
ATOM 1525 O O . GLY A 1 193 ? 6.949 0.885 18.544 1.00 87.69 193 GLY A O 1
ATOM 1526 N N . GLU A 1 194 ? 6.402 -0.538 20.181 1.00 85.25 194 GLU A N 1
ATOM 1527 C CA . GLU A 1 194 ? 7.755 -1.042 20.399 1.00 85.25 194 GLU A CA 1
ATOM 1528 C C . GLU A 1 194 ? 7.843 -2.497 19.954 1.00 85.25 194 GLU A C 1
ATOM 1530 O O . GLU A 1 194 ? 6.920 -3.285 20.163 1.00 85.25 194 GLU A O 1
ATOM 1535 N N . GLY A 1 195 ? 8.947 -2.847 19.294 1.00 84.62 195 GLY A N 1
ATOM 1536 C CA . GLY A 1 195 ? 9.223 -4.235 18.951 1.00 84.62 195 GLY A CA 1
ATOM 1537 C C . GLY A 1 195 ? 9.510 -5.032 20.220 1.00 84.62 195 GLY A C 1
ATOM 1538 O O . GLY A 1 195 ? 10.365 -4.642 21.010 1.00 84.62 195 GLY A O 1
ATOM 1539 N N . ALA A 1 196 ? 8.822 -6.153 20.398 1.00 87.00 196 ALA A N 1
ATOM 1540 C CA . ALA A 1 196 ? 9.020 -7.064 21.516 1.00 87.00 196 ALA A CA 1
ATOM 1541 C C . ALA A 1 196 ? 9.019 -8.516 21.034 1.00 87.00 196 ALA A C 1
ATOM 1543 O O . ALA A 1 196 ? 8.551 -8.820 19.936 1.00 87.00 196 ALA A O 1
ATOM 1544 N N . THR A 1 197 ? 9.512 -9.417 21.879 1.00 87.88 197 THR A N 1
ATOM 1545 C CA . THR A 1 197 ? 9.384 -10.861 21.669 1.00 87.88 197 THR A CA 1
ATOM 1546 C C . THR A 1 197 ? 8.482 -11.427 22.752 1.00 87.88 197 THR A C 1
ATOM 1548 O O . THR A 1 197 ? 8.838 -11.399 23.928 1.00 87.88 197 THR A O 1
ATOM 1551 N N . VAL A 1 198 ? 7.319 -11.944 22.364 1.00 85.69 198 VAL A N 1
ATOM 1552 C CA . VAL A 1 198 ? 6.332 -12.532 23.279 1.00 85.69 198 VAL A CA 1
ATOM 1553 C C . VAL A 1 198 ? 6.074 -13.964 22.830 1.00 85.69 198 VAL A C 1
ATOM 1555 O O . VAL A 1 198 ? 5.742 -14.197 21.674 1.00 85.69 198 VAL A O 1
ATOM 1558 N N . GLY A 1 199 ? 6.291 -14.942 23.714 1.00 83.50 199 GLY A N 1
ATOM 1559 C CA . GLY A 1 199 ? 6.077 -16.360 23.385 1.00 83.50 199 GLY A CA 1
ATOM 1560 C C . GLY A 1 199 ? 6.964 -16.902 22.251 1.00 83.50 199 GLY A C 1
ATOM 1561 O O . GLY A 1 199 ? 6.586 -17.863 21.596 1.00 83.50 199 GLY A O 1
ATOM 1562 N N . GLY A 1 200 ? 8.124 -16.283 21.996 1.00 82.81 200 GLY A N 1
ATOM 1563 C CA . GLY A 1 200 ? 9.016 -16.643 20.883 1.00 82.81 200 GLY A CA 1
ATOM 1564 C C . GLY A 1 200 ? 8.688 -15.951 19.555 1.00 82.81 200 GLY A C 1
ATOM 1565 O O . GLY A 1 200 ? 9.440 -16.094 18.595 1.00 82.81 200 GLY A O 1
ATOM 1566 N N . GLU A 1 201 ? 7.623 -15.150 19.498 1.00 81.50 201 GLU A N 1
ATOM 1567 C CA . GLU A 1 201 ? 7.254 -14.384 18.312 1.00 81.50 201 GLU A CA 1
ATOM 1568 C C . GLU A 1 201 ? 7.648 -12.911 18.436 1.00 81.50 201 GLU A C 1
ATOM 1570 O O . GLU A 1 201 ? 7.411 -12.278 19.463 1.00 81.50 201 GLU A O 1
ATOM 1575 N N . SER A 1 202 ? 8.189 -12.333 17.360 1.00 84.50 202 SER A N 1
ATOM 1576 C CA . SER A 1 202 ? 8.400 -10.883 17.271 1.00 84.50 202 SER A CA 1
ATOM 1577 C C . SER A 1 202 ? 7.076 -10.167 16.998 1.00 84.50 202 SER A C 1
ATOM 1579 O O . SER A 1 202 ? 6.439 -10.440 15.981 1.00 84.50 202 SER A O 1
ATOM 1581 N N . VAL A 1 203 ? 6.666 -9.273 17.895 1.00 89.31 203 VAL A N 1
ATOM 1582 C CA . VAL A 1 203 ? 5.416 -8.499 17.859 1.00 89.31 203 VAL A CA 1
ATOM 1583 C C . VAL A 1 203 ? 5.701 -7.004 18.014 1.00 89.31 203 VAL A C 1
ATOM 1585 O O . VAL A 1 203 ? 6.774 -6.611 18.468 1.00 89.31 203 VAL A O 1
ATOM 1588 N N . ILE A 1 204 ? 4.729 -6.161 17.669 1.00 89.25 204 ILE A N 1
ATOM 1589 C CA . ILE A 1 204 ? 4.731 -4.731 17.991 1.00 89.25 204 ILE A CA 1
ATOM 1590 C C . ILE A 1 204 ? 3.722 -4.503 19.117 1.00 89.25 204 ILE A C 1
ATOM 1592 O O . ILE A 1 204 ? 2.520 -4.679 18.917 1.00 89.25 204 ILE A O 1
ATOM 1596 N N . LEU A 1 205 ? 4.200 -4.096 20.290 1.00 90.88 205 LEU A N 1
ATOM 1597 C CA . LEU A 1 205 ? 3.346 -3.678 21.400 1.00 90.88 205 LEU A CA 1
ATOM 1598 C C . LEU A 1 205 ? 2.890 -2.243 21.153 1.00 90.88 205 LEU A C 1
ATOM 1600 O O . LEU A 1 205 ? 3.721 -1.352 20.989 1.00 90.88 205 LEU A O 1
ATOM 1604 N N . GLY A 1 206 ? 1.578 -2.023 21.074 1.00 89.25 206 GLY A N 1
ATOM 1605 C CA . GLY A 1 206 ? 1.014 -0.712 20.760 1.00 89.25 206 GLY A CA 1
ATOM 1606 C C . GLY A 1 206 ? 1.432 0.369 21.761 1.00 89.25 206 GLY A C 1
ATOM 1607 O O . GLY A 1 206 ? 1.422 0.147 22.966 1.00 89.25 206 GLY A O 1
ATOM 1608 N N . SER A 1 207 ? 1.772 1.555 21.254 1.00 87.69 207 SER A N 1
ATOM 1609 C CA . SER A 1 207 ? 2.047 2.730 22.089 1.00 87.69 207 SER A CA 1
ATOM 1610 C C . SER A 1 207 ? 0.749 3.345 22.625 1.00 87.69 207 SER A C 1
ATOM 1612 O O . SER A 1 207 ? -0.262 3.358 21.920 1.00 87.69 207 SER A O 1
ATOM 1614 N N . GLU A 1 208 ? 0.791 3.937 23.823 1.00 85.44 208 GLU A N 1
ATOM 1615 C CA . GLU A 1 208 ? -0.313 4.742 24.376 1.00 85.44 208 GLU A CA 1
ATOM 1616 C C . GLU A 1 208 ? -0.716 5.901 23.441 1.00 85.44 208 GLU A C 1
ATOM 1618 O O . GLU A 1 208 ? -1.893 6.261 23.363 1.00 85.44 208 GLU A O 1
ATOM 1623 N N . ASP A 1 209 ? 0.228 6.406 22.634 1.00 87.75 209 ASP A N 1
ATOM 1624 C CA . ASP A 1 209 ? -0.008 7.443 21.621 1.00 87.75 209 ASP A CA 1
ATOM 1625 C C . ASP A 1 209 ? -1.066 7.021 20.579 1.00 87.75 209 ASP A C 1
ATOM 1627 O O . ASP A 1 209 ? -1.700 7.871 19.949 1.00 87.75 209 ASP A O 1
ATOM 1631 N N . ASN A 1 210 ? -1.295 5.715 20.385 1.00 91.31 210 ASN A N 1
ATOM 1632 C CA . ASN A 1 210 ? -2.229 5.201 19.382 1.00 91.31 210 ASN A CA 1
ATOM 1633 C C . ASN A 1 210 ? -3.669 5.657 19.616 1.00 91.31 210 ASN A C 1
ATOM 1635 O O . ASN A 1 210 ? -4.380 5.905 18.643 1.00 91.31 210 ASN A O 1
ATOM 1639 N N . VAL A 1 211 ? -4.089 5.824 20.874 1.00 90.31 211 VAL A N 1
ATOM 1640 C CA . VAL A 1 211 ? -5.429 6.338 21.198 1.00 90.31 211 VAL A CA 1
ATOM 1641 C C . VAL A 1 211 ? -5.591 7.753 20.642 1.00 90.31 211 VAL A C 1
ATOM 1643 O O . VAL A 1 211 ? -6.562 8.045 19.945 1.00 90.31 211 VAL A O 1
ATOM 1646 N N . ALA A 1 212 ? -4.590 8.611 20.857 1.00 89.12 212 ALA A N 1
ATOM 1647 C CA . ALA A 1 212 ? -4.595 9.974 20.339 1.00 89.12 212 ALA A CA 1
ATOM 1648 C C . ALA A 1 212 ? -4.550 10.008 18.803 1.00 89.12 212 ALA A C 1
ATOM 1650 O O . ALA A 1 212 ? -5.237 10.824 18.188 1.00 89.12 212 ALA A O 1
ATOM 1651 N N . VAL A 1 213 ? -3.780 9.113 18.172 1.00 90.50 213 VAL A N 1
ATOM 1652 C CA . VAL A 1 213 ? -3.727 8.973 16.706 1.00 90.50 213 VAL A CA 1
ATOM 1653 C C . VAL A 1 213 ? -5.089 8.583 16.134 1.00 90.50 213 VAL A C 1
ATOM 1655 O O . VAL A 1 213 ? -5.512 9.163 15.134 1.00 90.50 213 VAL A O 1
ATOM 1658 N N . ILE A 1 214 ? -5.789 7.636 16.762 1.00 92.19 214 ILE A N 1
ATOM 1659 C CA . ILE A 1 214 ? -7.125 7.202 16.335 1.00 92.19 214 ILE A CA 1
ATOM 1660 C C . ILE A 1 214 ? -8.129 8.349 16.487 1.00 92.19 214 ILE A C 1
ATOM 1662 O O . ILE A 1 214 ? -8.843 8.645 15.531 1.00 92.19 214 ILE A O 1
ATOM 1666 N N . SER A 1 215 ? -8.149 9.052 17.624 1.00 90.00 215 SER A N 1
ATOM 1667 C CA . SER A 1 215 ? -9.040 10.207 17.818 1.00 90.00 215 SER A CA 1
ATOM 1668 C C . SER A 1 215 ? -8.756 11.342 16.830 1.00 90.00 215 SER A C 1
ATOM 1670 O O . SER A 1 215 ? -9.694 11.917 16.276 1.00 90.00 215 SER A O 1
ATOM 1672 N N . MET A 1 216 ? -7.481 11.621 16.528 1.00 87.94 216 MET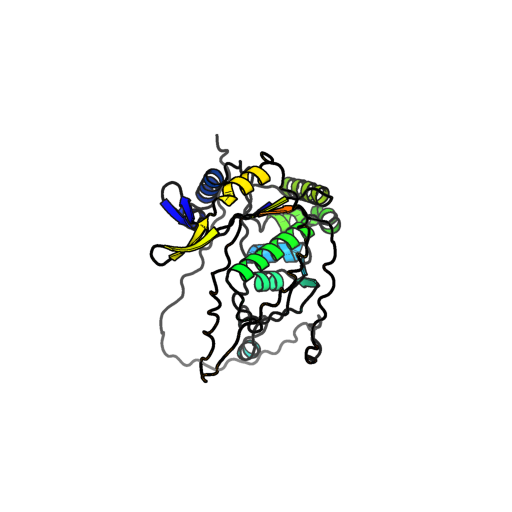 A N 1
ATOM 1673 C CA . MET A 1 216 ? -7.111 12.603 15.498 1.00 87.94 216 MET A CA 1
ATOM 1674 C C . MET A 1 216 ? -7.600 12.164 14.118 1.00 87.94 216 MET A C 1
ATOM 1676 O O . MET A 1 216 ? -8.143 12.970 13.366 1.00 87.94 216 MET A O 1
ATOM 1680 N N . PHE A 1 217 ? -7.447 10.880 13.785 1.00 88.94 217 PHE A N 1
ATOM 1681 C CA . PHE A 1 217 ? -7.918 10.332 12.515 1.00 88.94 217 PHE A CA 1
ATOM 1682 C C . PHE A 1 217 ? -9.446 10.402 12.378 1.00 88.94 217 PHE A C 1
ATOM 1684 O O . PHE A 1 217 ? -9.950 10.688 11.295 1.00 88.94 217 PHE A O 1
ATOM 1691 N N . LYS A 1 218 ? -10.183 10.195 13.476 1.00 89.44 218 LYS A N 1
ATOM 1692 C CA . LYS A 1 218 ? -11.649 10.324 13.533 1.00 89.44 218 LYS A CA 1
ATOM 1693 C C . LYS A 1 218 ? -12.138 11.776 13.491 1.00 89.44 218 LYS A C 1
ATOM 1695 O O . LYS A 1 218 ? -13.337 11.998 13.358 1.00 89.44 218 LYS A O 1
ATOM 1700 N N . GLY A 1 219 ? -11.241 12.758 13.613 1.00 85.69 219 GLY A N 1
ATOM 1701 C CA . GLY A 1 219 ? -11.606 14.169 13.755 1.00 85.69 219 GLY A CA 1
ATOM 1702 C C . GLY A 1 219 ? -12.200 14.512 15.126 1.00 85.69 219 GLY A C 1
ATOM 1703 O O . GLY A 1 219 ? -12.767 15.588 15.291 1.00 85.69 219 GLY A O 1
ATOM 1704 N N . GLU A 1 220 ? -12.064 13.620 16.111 1.00 84.94 220 GLU A N 1
ATOM 1705 C CA . GLU A 1 220 ? -12.470 13.851 17.505 1.00 84.94 220 GLU A CA 1
ATOM 1706 C C . GLU A 1 220 ? -11.469 14.758 18.242 1.00 84.94 220 GLU A C 1
ATOM 1708 O O . GLU A 1 220 ? -11.786 15.321 19.288 1.00 84.94 220 GLU A O 1
ATOM 1713 N N . SER A 1 221 ? -10.258 14.917 17.697 1.00 75.94 221 SER A N 1
ATOM 1714 C CA . SER A 1 221 ? -9.226 15.818 18.208 1.00 75.94 221 SER A CA 1
ATOM 1715 C C . SER A 1 221 ? -8.475 16.537 17.081 1.00 75.94 221 SER A C 1
ATOM 1717 O O . SER A 1 221 ? -8.294 16.018 15.979 1.00 75.94 221 SER A O 1
ATOM 1719 N N . THR A 1 222 ? -8.040 17.772 17.345 1.00 63.94 222 THR A N 1
ATOM 1720 C CA . THR A 1 222 ? -7.326 18.606 16.367 1.00 63.94 222 THR A CA 1
ATOM 1721 C C . THR A 1 222 ? -5.880 18.120 16.191 1.00 63.94 222 THR A C 1
ATOM 1723 O O . THR A 1 222 ? -5.218 17.861 17.200 1.00 63.94 222 THR A O 1
ATOM 1726 N N . PRO A 1 223 ? -5.328 18.057 14.959 1.00 59.09 223 PRO A N 1
ATOM 1727 C CA . PRO A 1 223 ? -3.922 17.716 14.754 1.00 59.09 223 PRO A CA 1
ATOM 1728 C C . PRO A 1 223 ? -3.021 18.685 15.528 1.00 59.09 223 PRO A C 1
ATOM 1730 O O . PRO A 1 223 ? -3.114 19.903 15.342 1.00 59.09 223 PRO A O 1
ATOM 1733 N N . MET A 1 224 ? -2.135 18.180 16.394 1.00 53.41 224 MET A N 1
ATOM 1734 C CA . MET A 1 224 ? -1.139 19.038 17.043 1.00 53.41 224 MET A CA 1
ATOM 1735 C C . MET A 1 224 ? -0.224 19.633 15.967 1.00 53.41 224 MET A C 1
ATOM 1737 O O . MET A 1 224 ? 0.679 18.968 15.457 1.00 53.41 224 MET A O 1
ATOM 1741 N N . ARG A 1 225 ? -0.422 20.914 15.631 1.00 48.00 225 ARG A N 1
ATOM 1742 C CA . ARG A 1 225 ? 0.561 21.693 14.867 1.00 48.00 225 ARG A CA 1
ATOM 1743 C C . ARG A 1 225 ? 1.887 21.620 15.624 1.00 48.00 225 ARG A C 1
ATOM 1745 O O . ARG A 1 225 ? 1.950 22.047 16.779 1.00 48.00 225 ARG A O 1
ATOM 1752 N N . ARG A 1 226 ? 2.953 21.104 14.997 1.00 44.31 226 ARG A N 1
ATOM 1753 C CA . ARG A 1 226 ? 4.307 21.198 15.569 1.00 44.31 226 ARG A CA 1
ATOM 1754 C C . ARG A 1 226 ? 4.572 22.674 15.854 1.00 44.31 226 ARG A C 1
ATOM 1756 O O . ARG A 1 226 ? 4.704 23.467 14.925 1.00 44.31 226 ARG A O 1
ATOM 1763 N N . ARG A 1 227 ? 4.666 23.062 17.129 1.00 38.44 227 ARG A N 1
ATOM 1764 C CA . ARG A 1 227 ? 5.351 24.308 17.475 1.00 38.44 227 ARG A CA 1
ATOM 1765 C C . ARG A 1 227 ? 6.776 24.139 16.965 1.00 38.44 227 ARG A C 1
ATOM 1767 O O . ARG A 1 227 ? 7.463 23.211 17.394 1.00 38.44 227 ARG A O 1
ATOM 1774 N N . ALA A 1 228 ? 7.186 24.975 16.012 1.00 38.22 228 ALA A N 1
ATOM 1775 C CA . ALA A 1 228 ? 8.580 25.061 15.611 1.00 38.22 228 ALA A CA 1
ATOM 1776 C C . ALA A 1 228 ? 9.401 25.203 16.895 1.00 38.22 228 ALA A C 1
ATOM 1778 O O . ALA A 1 228 ? 9.162 26.117 17.686 1.00 38.22 228 ALA A O 1
ATOM 1779 N N . ALA A 1 229 ? 10.283 24.240 17.157 1.00 41.16 229 ALA A N 1
ATOM 1780 C CA . ALA A 1 229 ? 11.148 24.300 18.317 1.00 41.16 229 ALA A CA 1
ATOM 1781 C C . ALA A 1 229 ? 11.986 25.573 18.177 1.00 41.16 229 ALA A C 1
ATOM 1783 O O . ALA A 1 229 ? 12.857 25.654 17.309 1.00 41.16 229 ALA A O 1
ATOM 1784 N N . SER A 1 230 ? 11.699 26.585 18.996 1.00 40.56 230 SER A N 1
ATOM 1785 C CA . SER A 1 230 ? 12.559 27.750 19.118 1.00 40.56 230 SER A CA 1
ATOM 1786 C C . SER A 1 230 ? 13.919 27.228 19.561 1.00 40.56 230 SER A C 1
ATOM 1788 O O . SER A 1 230 ? 14.082 26.777 20.697 1.00 40.56 230 SER A O 1
ATOM 1790 N N . ARG A 1 231 ? 14.891 27.228 18.647 1.00 43.41 231 ARG A N 1
ATOM 1791 C CA . ARG A 1 231 ? 16.300 26.998 18.962 1.00 43.41 231 ARG A CA 1
ATOM 1792 C C . ARG A 1 231 ? 16.774 28.159 19.831 1.00 43.41 231 ARG A C 1
ATOM 1794 O O . ARG A 1 231 ? 17.444 29.070 19.355 1.00 43.41 231 ARG A O 1
ATOM 1801 N N . THR A 1 232 ? 16.449 28.132 21.116 1.00 39.03 232 THR A N 1
ATOM 1802 C CA . THR A 1 232 ? 17.113 28.983 22.093 1.00 39.03 232 THR A CA 1
ATOM 1803 C C . THR A 1 232 ? 18.507 28.397 22.272 1.00 39.03 232 THR A C 1
ATOM 1805 O O . THR A 1 232 ? 18.713 27.470 23.054 1.00 39.03 232 THR A O 1
ATOM 1808 N N . ARG A 1 233 ? 19.475 28.888 21.487 1.00 40.38 233 ARG A N 1
ATOM 1809 C CA . ARG A 1 233 ? 20.898 28.654 21.750 1.00 40.38 233 ARG A CA 1
ATOM 1810 C C . ARG A 1 233 ? 21.203 29.272 23.112 1.00 40.38 233 ARG A C 1
ATOM 1812 O O . ARG A 1 233 ? 21.476 30.463 23.209 1.00 40.38 233 ARG A O 1
ATOM 1819 N N . ARG A 1 234 ? 21.131 28.478 24.180 1.00 36.72 234 ARG A N 1
ATOM 1820 C CA . ARG A 1 234 ? 21.669 28.883 25.476 1.00 36.72 234 ARG A CA 1
ATOM 1821 C C . ARG A 1 234 ? 23.184 28.746 25.376 1.00 36.72 234 ARG A C 1
ATOM 1823 O O . ARG A 1 234 ? 23.720 27.646 25.467 1.00 36.72 234 ARG A O 1
ATOM 1830 N N . ALA A 1 235 ? 23.857 29.858 25.097 1.00 36.38 235 ALA A N 1
ATOM 1831 C CA . ALA A 1 235 ? 25.302 29.953 25.208 1.00 36.38 235 ALA A CA 1
ATOM 1832 C C . ALA A 1 235 ? 25.678 29.694 26.674 1.00 36.38 235 ALA A C 1
ATOM 1834 O O . ALA A 1 235 ? 25.412 30.519 27.547 1.00 36.38 235 ALA A O 1
ATOM 1835 N N . VAL A 1 236 ? 26.249 28.523 26.955 1.00 38.12 236 VAL A N 1
ATOM 1836 C CA . VAL A 1 236 ? 26.908 28.267 28.235 1.00 38.12 236 VAL A CA 1
ATOM 1837 C C . VAL A 1 236 ? 28.229 29.023 28.188 1.00 38.12 236 VAL A C 1
ATOM 1839 O O . VAL A 1 236 ? 29.184 28.609 27.536 1.00 38.12 236 VAL A O 1
ATOM 1842 N N . ARG A 1 237 ? 28.239 30.194 28.824 1.00 32.81 237 ARG A N 1
ATOM 1843 C CA . ARG A 1 237 ? 29.444 30.964 29.116 1.00 32.81 237 ARG A CA 1
ATOM 1844 C C . ARG A 1 237 ? 30.260 30.154 30.125 1.00 32.81 237 ARG A C 1
ATOM 1846 O O . ARG A 1 237 ? 29.775 29.876 31.216 1.00 32.81 237 ARG A O 1
ATOM 1853 N N . SER A 1 238 ? 31.461 29.735 29.742 1.00 34.56 238 SER A N 1
ATOM 1854 C CA . SER A 1 238 ? 32.403 29.071 30.640 1.00 34.56 238 SER A CA 1
ATOM 1855 C C . SER A 1 238 ? 32.924 30.082 31.662 1.00 34.56 238 SER A C 1
ATOM 1857 O O . SER A 1 238 ? 33.671 30.993 31.297 1.00 34.56 238 SER A O 1
ATOM 1859 N N . GLU A 1 239 ? 32.550 29.928 32.929 1.00 35.22 239 GLU A N 1
ATOM 1860 C CA . GLU A 1 239 ? 33.289 30.541 34.029 1.00 35.22 239 GLU A CA 1
ATOM 1861 C C . GLU A 1 239 ? 34.478 29.654 34.394 1.00 35.22 239 GLU A C 1
ATOM 1863 O O . GLU A 1 239 ? 34.374 28.446 34.599 1.00 35.22 239 GLU A O 1
ATOM 1868 N N . LYS A 1 240 ? 35.637 30.301 34.373 1.00 32.41 240 LYS A N 1
ATOM 1869 C CA . LYS A 1 240 ? 36.964 29.775 34.642 1.00 32.41 240 LYS A CA 1
ATOM 1870 C C . LYS A 1 240 ? 37.165 29.857 36.157 1.00 32.41 240 LYS A C 1
ATOM 1872 O O . LYS A 1 240 ? 37.163 30.960 36.691 1.00 32.41 240 LYS A O 1
ATOM 1877 N N . ALA A 1 241 ? 37.332 28.724 36.832 1.00 33.78 241 ALA A N 1
ATOM 1878 C CA . ALA A 1 241 ? 37.788 28.684 38.218 1.00 33.78 241 ALA A CA 1
ATOM 1879 C C . ALA A 1 241 ? 39.128 27.941 38.273 1.00 33.78 241 ALA A C 1
ATOM 1881 O O . ALA A 1 241 ? 39.217 26.757 37.949 1.00 33.78 241 ALA A O 1
ATOM 1882 N N . GLU A 1 242 ? 40.172 28.688 38.627 1.00 33.12 242 GLU A N 1
ATOM 1883 C CA . GLU A 1 242 ? 41.484 28.190 39.028 1.00 33.12 242 GLU A CA 1
ATOM 1884 C C . GLU A 1 242 ? 41.373 27.381 40.326 1.00 33.12 242 GLU A C 1
ATOM 1886 O O . GLU A 1 242 ? 40.802 27.862 41.302 1.00 33.12 242 GLU A O 1
ATOM 1891 N N . ASN A 1 243 ? 41.978 26.191 40.368 1.00 33.97 243 ASN A N 1
ATOM 1892 C CA . ASN A 1 243 ? 42.850 25.809 41.481 1.00 33.97 243 ASN A CA 1
ATOM 1893 C C . ASN A 1 243 ? 43.704 24.579 41.132 1.00 33.97 243 ASN A C 1
ATOM 1895 O O . ASN A 1 243 ? 43.356 23.784 40.262 1.00 33.97 243 ASN A O 1
ATOM 1899 N N . GLY A 1 244 ? 44.876 24.497 41.761 1.00 30.12 244 GLY A N 1
ATOM 1900 C CA . GLY A 1 244 ? 46.054 23.786 41.266 1.00 30.12 244 GLY A CA 1
ATOM 1901 C C . GLY A 1 244 ? 46.235 22.311 41.664 1.00 30.12 244 GLY A C 1
ATOM 1902 O O . GLY A 1 244 ? 45.999 21.938 42.803 1.00 30.12 244 GLY A O 1
ATOM 1903 N N . GLY A 1 245 ? 46.793 21.553 40.703 1.00 27.16 245 GLY A N 1
ATOM 1904 C CA . GLY A 1 245 ? 47.827 20.495 40.812 1.00 27.16 245 GLY A CA 1
ATOM 1905 C C . GLY A 1 245 ? 47.517 19.138 41.488 1.00 27.16 245 GLY A C 1
ATOM 1906 O O . GLY A 1 245 ? 46.559 19.035 42.241 1.00 27.16 245 GLY A O 1
ATOM 1907 N N . PRO A 1 246 ? 48.377 18.098 41.324 1.00 41.28 246 PRO A N 1
ATOM 1908 C CA . PRO A 1 246 ? 49.291 17.766 40.223 1.00 41.28 246 PRO A CA 1
ATOM 1909 C C . PRO A 1 246 ? 48.963 16.406 39.536 1.00 41.28 246 PRO A C 1
ATOM 1911 O O . PRO A 1 246 ? 47.999 15.719 39.853 1.00 41.28 246 PRO A O 1
ATOM 1914 N N . ARG A 1 247 ? 49.779 16.063 38.530 1.00 33.47 247 ARG A N 1
ATOM 1915 C CA . ARG A 1 247 ? 49.612 15.017 37.500 1.00 33.47 247 ARG A CA 1
ATOM 1916 C C . ARG A 1 247 ? 49.732 13.569 38.013 1.00 33.47 247 ARG A C 1
ATOM 1918 O O . ARG A 1 247 ? 50.642 13.267 38.776 1.00 33.47 247 ARG A O 1
ATOM 1925 N N . GLY A 1 248 ? 48.940 12.669 37.421 1.00 30.34 248 GLY A N 1
ATOM 1926 C CA . GLY A 1 248 ? 49.175 11.217 37.345 1.00 30.34 248 GLY A CA 1
ATOM 1927 C C . GLY A 1 248 ? 48.703 10.676 35.977 1.00 30.34 248 GLY A C 1
ATOM 1928 O O . GLY A 1 248 ? 47.727 11.214 35.448 1.00 30.34 248 GLY A O 1
ATOM 1929 N N . PRO A 1 249 ? 49.390 9.702 35.343 1.00 35.28 249 PRO A N 1
ATOM 1930 C CA . PRO A 1 249 ? 49.107 9.304 33.964 1.00 35.28 249 PRO A CA 1
ATOM 1931 C C . PRO A 1 249 ? 48.141 8.111 33.875 1.00 35.28 249 PRO A C 1
ATOM 1933 O O . PRO A 1 249 ? 48.185 7.206 34.699 1.00 35.28 249 PRO A O 1
ATOM 1936 N N . GLY A 1 250 ? 47.346 8.070 32.801 1.00 33.66 250 GLY A N 1
ATOM 1937 C CA . GLY A 1 250 ? 46.768 6.827 32.275 1.00 33.66 250 GLY A CA 1
ATOM 1938 C C . GLY A 1 250 ? 45.367 6.468 32.772 1.00 33.66 250 GLY A C 1
ATOM 1939 O O . GLY A 1 250 ? 45.203 5.564 33.581 1.00 33.66 250 GLY A O 1
ATOM 1940 N N . GLY A 1 251 ? 44.345 7.113 32.208 1.00 26.75 251 GLY A N 1
ATOM 1941 C CA . GLY A 1 251 ? 42.955 6.663 32.289 1.00 26.75 251 GLY A CA 1
ATOM 1942 C C . GLY A 1 251 ? 42.285 6.841 30.931 1.00 26.75 251 GLY A C 1
ATOM 1943 O O . GLY A 1 251 ? 41.982 7.962 30.531 1.00 26.75 251 GLY A O 1
ATOM 1944 N N . VAL A 1 252 ? 42.114 5.742 30.200 1.00 34.94 252 VAL A N 1
ATOM 1945 C CA . VAL A 1 252 ? 41.333 5.680 28.956 1.00 34.94 252 VAL A CA 1
ATOM 1946 C C . VAL A 1 252 ? 39.878 6.045 29.297 1.00 34.94 252 VAL A C 1
ATOM 1948 O O . VAL A 1 252 ? 39.340 5.470 30.245 1.00 34.94 252 VAL A O 1
ATOM 1951 N N . PRO A 1 253 ? 39.222 6.994 28.600 1.00 34.56 253 PRO A N 1
ATOM 1952 C CA . PRO A 1 253 ? 37.825 7.310 28.880 1.00 34.56 253 PRO A CA 1
ATOM 1953 C C . PRO A 1 253 ? 36.935 6.106 28.530 1.00 34.56 253 PRO A C 1
ATOM 1955 O O . PRO A 1 253 ? 37.192 5.441 27.523 1.00 34.56 253 PRO A O 1
ATOM 1958 N N . PRO A 1 254 ? 35.887 5.810 29.320 1.00 31.61 254 PRO A N 1
ATOM 1959 C CA . PRO A 1 254 ? 35.002 4.694 29.032 1.00 31.61 254 PRO A CA 1
ATOM 1960 C C . PRO A 1 254 ? 34.294 4.931 27.699 1.00 31.61 254 PRO A C 1
ATOM 1962 O O . PRO A 1 254 ? 33.701 5.986 27.455 1.00 31.61 254 PRO A O 1
ATOM 1965 N N . SER A 1 255 ? 34.382 3.924 26.836 1.00 29.73 255 SER A N 1
ATOM 1966 C CA . SER A 1 255 ? 33.660 3.811 25.580 1.00 29.73 255 SER A CA 1
ATOM 1967 C C . SER A 1 255 ? 32.194 4.189 25.790 1.00 29.73 255 SER A C 1
ATOM 1969 O O . SER A 1 255 ? 31.495 3.566 26.590 1.00 29.73 255 SER A O 1
ATOM 1971 N N . ARG A 1 256 ? 31.716 5.204 25.057 1.00 28.66 256 ARG A N 1
ATOM 1972 C CA . ARG A 1 256 ? 30.281 5.412 24.841 1.00 28.66 256 ARG A CA 1
ATOM 1973 C C . ARG A 1 256 ? 29.738 4.135 24.206 1.00 28.66 256 ARG A C 1
ATOM 1975 O O . ARG A 1 256 ? 29.858 3.947 22.999 1.00 28.66 256 ARG A O 1
ATOM 1982 N N . LEU A 1 257 ? 29.149 3.268 25.021 1.00 25.50 257 LEU A N 1
ATOM 1983 C CA . LEU A 1 257 ? 28.141 2.330 24.559 1.00 25.50 257 LEU A CA 1
ATOM 1984 C C . LEU A 1 257 ? 27.015 3.189 23.983 1.00 25.50 257 LEU A C 1
ATOM 1986 O O . LEU A 1 257 ? 26.217 3.772 24.713 1.00 25.50 257 LEU A O 1
ATOM 1990 N N . LEU A 1 258 ? 27.025 3.343 22.660 1.00 27.47 258 LEU A N 1
ATOM 1991 C CA . LEU A 1 258 ? 25.836 3.702 21.910 1.00 27.47 258 LEU A CA 1
ATOM 1992 C C . LEU A 1 258 ? 24.846 2.570 22.178 1.00 27.47 258 LEU A C 1
ATOM 1994 O O . LEU A 1 258 ? 24.921 1.518 21.547 1.00 27.47 258 LEU A O 1
ATOM 1998 N N . SER A 1 259 ? 23.985 2.769 23.177 1.00 25.48 259 SER A N 1
ATOM 1999 C CA . SER A 1 259 ? 22.746 2.015 23.295 1.00 25.48 259 SER A CA 1
ATOM 2000 C C . SER A 1 259 ? 22.017 2.223 21.978 1.00 25.48 259 SER A C 1
ATOM 2002 O O . SER A 1 259 ? 21.504 3.309 21.702 1.00 25.48 259 SER A O 1
ATOM 2004 N N . LEU A 1 260 ? 22.078 1.222 21.106 1.00 30.72 260 LEU A N 1
ATOM 2005 C CA . LEU A 1 260 ? 21.168 1.108 19.982 1.00 30.72 260 LEU A CA 1
ATOM 2006 C C . LEU A 1 260 ? 19.840 0.667 20.588 1.00 30.72 260 LEU A C 1
ATOM 2008 O O . LEU A 1 260 ? 19.475 -0.504 20.520 1.00 30.72 260 LEU A O 1
ATOM 2012 N N . ASP A 1 261 ? 19.157 1.606 21.244 1.00 31.67 261 ASP A N 1
ATOM 2013 C CA . ASP A 1 261 ? 17.759 1.415 21.590 1.00 31.67 261 ASP A CA 1
ATOM 2014 C C . ASP A 1 261 ? 17.029 1.128 20.267 1.00 31.67 261 ASP A C 1
ATOM 2016 O O . ASP A 1 261 ? 17.225 1.868 19.289 1.00 31.67 261 ASP A O 1
ATOM 2020 N N . PRO A 1 262 ? 16.243 0.041 20.175 1.00 36.25 262 PRO A N 1
ATOM 2021 C CA . PRO A 1 262 ? 15.496 -0.244 18.962 1.00 36.25 262 PRO A CA 1
ATOM 2022 C C . PRO A 1 262 ? 14.605 0.966 18.640 1.00 36.25 262 PRO A C 1
ATOM 2024 O O . PRO A 1 262 ? 14.065 1.594 19.555 1.00 36.25 262 PRO A O 1
ATOM 2027 N N . PRO A 1 263 ? 14.450 1.343 17.359 1.00 46.09 263 PRO A N 1
ATOM 2028 C CA . PRO A 1 263 ? 13.699 2.538 17.004 1.00 46.09 263 PRO A CA 1
ATOM 2029 C C . PRO A 1 263 ? 12.249 2.417 17.494 1.00 46.09 263 PRO A C 1
ATOM 2031 O O . PRO A 1 263 ? 11.468 1.625 16.968 1.00 46.09 263 PRO A O 1
ATOM 2034 N N . ILE A 1 264 ? 11.886 3.219 18.500 1.00 49.03 264 ILE A N 1
ATOM 2035 C CA . ILE A 1 264 ? 10.516 3.325 19.012 1.00 49.03 264 ILE A CA 1
ATOM 2036 C C . ILE A 1 264 ? 9.637 3.921 17.907 1.00 49.03 264 ILE A C 1
ATOM 2038 O O . ILE A 1 264 ? 9.840 5.066 17.479 1.00 49.03 264 ILE A O 1
ATOM 2042 N N . TRP A 1 265 ? 8.626 3.175 17.456 1.00 56.62 265 TRP A N 1
ATOM 2043 C CA . TRP A 1 265 ? 7.620 3.707 16.544 1.00 56.62 265 TRP A CA 1
ATOM 2044 C C . TRP A 1 265 ? 6.630 4.546 17.333 1.00 56.62 265 TRP A C 1
ATOM 2046 O O . TRP A 1 265 ? 5.696 4.021 17.926 1.00 56.62 265 TRP A O 1
ATOM 2056 N N . ARG A 1 266 ? 6.777 5.868 17.309 1.00 66.50 266 ARG A N 1
ATOM 2057 C CA . ARG A 1 266 ? 5.707 6.734 17.817 1.00 66.50 266 ARG A CA 1
ATOM 2058 C C . ARG A 1 266 ? 4.571 6.787 16.808 1.00 66.50 266 ARG A C 1
ATOM 2060 O O . ARG A 1 266 ? 4.813 7.077 15.632 1.00 66.50 266 ARG A O 1
ATOM 2067 N N . GLY A 1 267 ? 3.352 6.528 17.271 1.00 72.62 267 GLY A N 1
ATOM 2068 C CA . GLY A 1 267 ? 2.159 6.764 16.471 1.00 72.62 267 GLY A CA 1
ATOM 2069 C C . GLY A 1 267 ? 2.086 8.245 16.102 1.00 72.62 267 GLY A C 1
ATOM 2070 O O . GLY A 1 267 ? 2.346 9.107 16.941 1.00 72.62 267 GLY A O 1
ATOM 2071 N N . ARG A 1 268 ? 1.807 8.565 14.837 1.00 81.25 268 ARG A N 1
ATOM 2072 C CA . ARG A 1 268 ? 1.746 9.959 14.368 1.00 81.25 268 ARG A CA 1
ATOM 2073 C C . ARG A 1 268 ? 0.744 10.133 13.242 1.00 81.25 268 ARG A C 1
ATOM 2075 O O . ARG A 1 268 ? 0.569 9.232 12.428 1.00 81.25 268 ARG A O 1
ATOM 2082 N N . CYS A 1 269 ? 0.172 11.331 13.173 1.00 77.69 269 CYS A N 1
ATOM 2083 C CA . CYS A 1 269 ? -0.520 11.849 12.001 1.00 77.69 269 CYS A CA 1
ATOM 2084 C C . CYS A 1 269 ? 0.314 12.968 11.372 1.00 77.69 269 CYS A C 1
ATOM 2086 O O . CYS A 1 269 ? 0.764 13.874 12.075 1.00 77.69 269 CYS A O 1
ATOM 2088 N N . ILE A 1 270 ? 0.518 12.914 10.059 1.00 73.12 270 ILE A N 1
ATOM 2089 C CA . ILE A 1 270 ? 1.091 14.000 9.262 1.00 73.12 270 ILE A CA 1
ATOM 2090 C C . ILE A 1 270 ? 0.032 14.484 8.271 1.00 73.12 270 ILE A C 1
ATOM 2092 O O . ILE A 1 270 ? -0.688 13.678 7.684 1.00 73.12 270 ILE A O 1
ATOM 2096 N N . GLN A 1 271 ? -0.102 15.799 8.114 1.00 62.09 271 GLN A N 1
ATOM 2097 C CA . GLN A 1 271 ? -0.862 16.350 6.993 1.00 62.09 271 GLN A CA 1
ATOM 2098 C C . GLN A 1 271 ? -0.003 16.210 5.738 1.00 62.09 271 GLN A C 1
ATOM 2100 O O . GLN A 1 271 ? 1.193 16.501 5.799 1.00 62.09 271 GLN A O 1
ATOM 2105 N N . ALA A 1 272 ? -0.599 15.763 4.632 1.00 53.16 272 ALA A N 1
ATOM 2106 C CA . ALA A 1 272 ? 0.024 15.865 3.321 1.00 53.16 272 ALA A CA 1
ATOM 2107 C C . ALA A 1 272 ? 0.267 17.351 3.039 1.00 53.16 272 ALA A C 1
ATOM 2109 O O . ALA A 1 272 ? -0.672 18.094 2.761 1.00 53.16 272 ALA A O 1
ATOM 2110 N N . GLN A 1 273 ? 1.503 17.806 3.216 1.00 37.75 273 GLN A N 1
ATOM 2111 C CA . GLN A 1 273 ? 1.917 19.111 2.725 1.00 37.75 273 GLN A CA 1
ATOM 2112 C C . GLN A 1 273 ? 2.245 18.934 1.245 1.00 37.75 273 GLN A C 1
ATOM 2114 O O . GLN A 1 273 ? 2.940 17.985 0.883 1.00 37.75 273 GLN A O 1
ATOM 2119 N N . SER A 1 274 ? 1.702 19.814 0.406 1.00 34.47 274 SER A N 1
ATOM 2120 C CA . SER A 1 274 ? 2.197 20.028 -0.950 1.00 34.47 274 SER A CA 1
ATOM 2121 C C . SER A 1 274 ? 3.688 20.351 -0.871 1.00 34.47 274 SER A C 1
ATOM 2123 O O . SER A 1 274 ? 4.060 21.227 -0.093 1.00 34.47 274 SER A O 1
ATOM 2125 N N . ASP A 1 275 ? 4.487 19.601 -1.627 1.00 31.03 275 ASP A N 1
ATOM 2126 C CA . ASP A 1 275 ? 5.934 19.705 -1.832 1.00 31.03 275 ASP A CA 1
ATOM 2127 C C . ASP A 1 275 ? 6.591 20.982 -1.269 1.00 31.03 275 ASP A C 1
ATOM 2129 O O . ASP A 1 275 ? 6.573 22.038 -1.896 1.00 31.03 275 ASP A O 1
ATOM 2133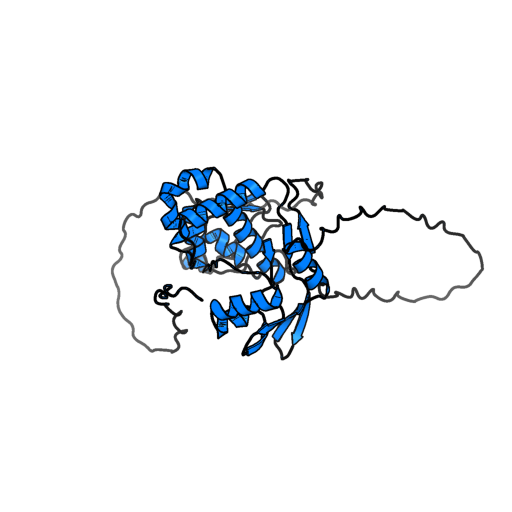 N N . GLU A 1 276 ? 7.226 20.867 -0.100 1.00 26.38 276 GLU A N 1
ATOM 2134 C CA . GLU A 1 276 ? 8.277 21.797 0.317 1.00 26.38 276 GLU A CA 1
ATOM 2135 C C . GLU A 1 276 ? 9.584 20.993 0.328 1.00 26.38 276 GLU A C 1
ATOM 2137 O O . GLU A 1 276 ? 9.773 20.090 1.150 1.00 26.38 276 GLU A O 1
ATOM 2142 N N . GLU A 1 277 ? 10.427 21.250 -0.679 1.00 25.70 277 GLU A N 1
ATOM 2143 C CA . GLU A 1 277 ? 11.712 20.584 -0.900 1.00 25.70 277 GLU A CA 1
ATOM 2144 C C . GLU A 1 277 ? 12.572 20.632 0.375 1.00 25.70 277 GLU A C 1
ATOM 2146 O O . GLU A 1 277 ? 12.884 21.721 0.869 1.00 25.70 277 GLU A O 1
ATOM 2151 N N . PRO A 1 278 ? 13.018 19.490 0.930 1.00 29.20 278 PRO A N 1
ATOM 2152 C CA . PRO A 1 278 ? 14.092 19.529 1.904 1.00 29.20 278 PRO A CA 1
ATOM 2153 C C . PRO A 1 278 ? 15.384 19.928 1.182 1.00 29.20 278 PRO A C 1
ATOM 2155 O O . PRO A 1 278 ? 15.787 19.273 0.220 1.00 29.20 278 PRO A O 1
ATOM 2158 N N . GLU A 1 279 ? 16.030 20.996 1.660 1.00 28.39 279 GLU A N 1
ATOM 2159 C CA . GLU A 1 279 ? 17.293 21.492 1.107 1.00 28.39 279 GLU A CA 1
ATOM 2160 C C . GLU A 1 279 ? 18.320 20.369 0.869 1.00 28.39 279 GLU A C 1
ATOM 2162 O O . GLU A 1 279 ? 18.452 19.454 1.696 1.00 28.39 279 GLU A O 1
ATOM 2167 N N . PRO A 1 280 ? 19.079 20.436 -0.241 1.00 26.06 280 PRO A N 1
ATOM 2168 C CA . PRO A 1 280 ? 19.941 19.349 -0.663 1.00 26.06 280 PRO A CA 1
ATOM 2169 C C . PRO A 1 280 ? 21.081 19.140 0.338 1.00 26.06 280 PRO A C 1
ATOM 2171 O O . PRO A 1 280 ? 22.006 19.943 0.461 1.00 26.06 280 PRO A O 1
ATOM 2174 N N . PHE A 1 281 ? 21.058 17.991 1.011 1.00 29.03 281 PHE A N 1
ATOM 2175 C CA . PHE A 1 281 ? 22.268 17.406 1.576 1.00 29.03 281 PHE A CA 1
ATOM 2176 C C . PHE A 1 281 ? 23.189 17.048 0.407 1.00 29.03 281 PHE A C 1
ATOM 2178 O O . PHE A 1 281 ? 22.906 16.107 -0.331 1.00 29.03 281 PHE A O 1
ATOM 2185 N N . LEU A 1 282 ? 24.269 17.808 0.220 1.00 26.64 282 LEU A N 1
ATOM 2186 C CA . LEU A 1 282 ? 25.304 17.510 -0.771 1.00 26.64 282 LEU A CA 1
ATOM 2187 C C . LEU A 1 282 ? 25.934 16.137 -0.464 1.00 26.64 282 LEU A C 1
ATOM 2189 O O . LEU A 1 282 ? 26.575 15.998 0.584 1.00 26.64 282 LEU A O 1
ATOM 2193 N N . PRO A 1 283 ? 25.789 15.119 -1.333 1.00 31.02 283 PRO A N 1
ATOM 2194 C CA . PRO A 1 283 ? 26.497 13.861 -1.158 1.00 31.02 283 PRO A CA 1
ATOM 2195 C C . PRO A 1 283 ? 27.957 13.998 -1.616 1.00 31.02 283 PRO A C 1
ATOM 2197 O O . PRO A 1 283 ? 28.261 14.662 -2.607 1.00 31.02 283 PRO A O 1
ATOM 2200 N N . SER A 1 284 ? 28.875 13.339 -0.904 1.00 31.45 284 SER A N 1
ATOM 2201 C CA . SER A 1 284 ? 30.231 13.074 -1.404 1.00 31.45 284 SER A CA 1
ATOM 2202 C C . SER A 1 284 ? 30.178 12.242 -2.700 1.00 31.45 284 SER A C 1
ATOM 2204 O O . SER A 1 284 ? 29.239 11.460 -2.869 1.00 31.45 284 SER A O 1
ATOM 2206 N N . PRO A 1 285 ? 31.151 12.392 -3.621 1.00 29.83 285 PRO A N 1
ATOM 2207 C CA . PRO A 1 285 ? 31.060 11.820 -4.963 1.00 29.83 285 PRO A CA 1
ATOM 2208 C C . PRO A 1 285 ? 31.016 10.286 -4.929 1.00 29.83 285 PRO A C 1
ATOM 2210 O O . PRO A 1 285 ? 31.881 9.640 -4.337 1.00 29.83 285 PRO A O 1
ATOM 2213 N N . ALA A 1 286 ? 30.000 9.711 -5.577 1.00 34.88 286 ALA A N 1
ATOM 2214 C CA . ALA A 1 286 ? 29.905 8.280 -5.846 1.00 34.88 286 ALA A CA 1
ATOM 2215 C C . ALA A 1 286 ? 30.755 7.910 -7.080 1.00 34.88 286 ALA A C 1
ATOM 2217 O O . ALA A 1 286 ? 30.881 8.733 -7.989 1.00 34.88 286 ALA A O 1
ATOM 2218 N N . PRO A 1 287 ? 31.328 6.694 -7.142 1.00 32.44 287 PRO A N 1
ATOM 2219 C CA . PRO A 1 287 ? 32.050 6.225 -8.321 1.00 32.44 287 PRO A CA 1
ATOM 2220 C C . PRO A 1 287 ? 31.090 6.003 -9.500 1.00 32.44 287 PRO A C 1
ATOM 2222 O O . PRO A 1 287 ? 29.986 5.484 -9.314 1.00 32.44 287 PRO A O 1
ATOM 2225 N N . GLU A 1 288 ? 31.526 6.389 -10.702 1.00 33.53 288 GLU A N 1
ATOM 2226 C CA . GLU A 1 288 ? 30.815 6.163 -11.965 1.00 33.53 288 GLU A CA 1
ATOM 2227 C C . GLU A 1 288 ? 30.449 4.680 -12.127 1.00 33.53 288 GLU A C 1
ATOM 2229 O O . GLU A 1 288 ? 31.294 3.789 -12.026 1.00 33.53 288 GLU A O 1
ATOM 2234 N N . LEU A 1 289 ? 29.164 4.420 -12.363 1.00 39.56 289 LEU A N 1
ATOM 2235 C CA . LEU A 1 289 ? 28.650 3.126 -12.794 1.00 39.56 289 LEU A CA 1
ATOM 2236 C C . LEU A 1 289 ? 28.190 3.266 -14.245 1.00 39.56 289 LEU A C 1
ATOM 2238 O O . LEU A 1 289 ? 27.471 4.210 -14.573 1.00 39.56 289 LEU A O 1
ATOM 2242 N N . ASP A 1 290 ? 28.609 2.312 -15.075 1.00 32.16 290 ASP A N 1
ATOM 2243 C CA . ASP A 1 290 ? 28.315 2.233 -16.507 1.00 32.16 290 ASP A CA 1
ATOM 2244 C C . ASP A 1 290 ? 26.811 2.333 -16.834 1.00 32.16 290 ASP A C 1
ATOM 2246 O O . ASP A 1 290 ? 25.966 1.892 -16.040 1.00 32.16 290 ASP A O 1
ATOM 2250 N N . PRO A 1 291 ? 26.460 2.873 -18.019 1.00 35.09 291 PRO A N 1
ATOM 2251 C CA . PRO A 1 291 ? 25.084 3.155 -18.393 1.00 35.09 291 PRO A CA 1
ATOM 2252 C C . PRO A 1 291 ? 24.208 1.900 -18.475 1.00 35.09 291 PRO A C 1
ATOM 2254 O O . PRO A 1 291 ? 24.599 0.824 -18.933 1.00 35.09 291 PRO A O 1
ATOM 2257 N N . VAL A 1 292 ? 22.974 2.095 -18.018 1.00 42.72 292 VAL A N 1
ATOM 2258 C CA . VAL A 1 292 ? 21.853 1.159 -18.044 1.00 42.72 292 VAL A CA 1
ATOM 2259 C C . VAL A 1 292 ? 21.491 0.840 -19.496 1.00 42.72 292 VAL A C 1
ATOM 2261 O O . VAL A 1 292 ? 21.129 1.730 -20.256 1.00 42.72 292 VAL A O 1
ATOM 2264 N N . LEU A 1 293 ? 21.572 -0.436 -19.875 1.00 34.38 293 LEU A N 1
ATOM 2265 C CA . LEU A 1 293 ? 20.936 -0.954 -21.087 1.00 34.38 293 LEU A CA 1
ATOM 2266 C C . LEU A 1 293 ? 19.483 -1.307 -20.754 1.00 34.38 293 LEU A C 1
ATOM 2268 O O . LEU A 1 293 ? 19.223 -2.311 -20.081 1.00 34.38 293 LEU A O 1
ATOM 2272 N N . ASP A 1 294 ? 18.565 -0.460 -21.213 1.00 38.16 294 ASP A N 1
ATOM 2273 C CA . ASP A 1 294 ? 17.146 -0.785 -21.350 1.00 38.16 294 ASP A CA 1
ATOM 2274 C C . ASP A 1 294 ? 16.949 -1.921 -22.377 1.00 38.16 294 ASP A C 1
ATOM 2276 O O . ASP A 1 294 ? 17.794 -2.120 -23.255 1.00 38.16 294 ASP A O 1
ATOM 2280 N N . PRO A 1 295 ? 15.866 -2.713 -22.281 1.00 40.47 295 PRO A N 1
ATOM 2281 C CA . PRO A 1 295 ? 15.528 -3.687 -23.310 1.00 40.47 295 PRO A CA 1
ATOM 2282 C C . PRO A 1 295 ? 14.887 -3.007 -24.533 1.00 40.47 295 PRO A C 1
ATOM 2284 O O . PRO A 1 295 ? 13.841 -2.372 -24.417 1.00 40.47 295 PRO A O 1
ATOM 2287 N N . ASP A 1 296 ? 15.498 -3.203 -25.703 1.00 33.00 296 ASP A N 1
ATOM 2288 C CA . ASP A 1 296 ? 14.917 -2.903 -27.019 1.00 33.00 296 ASP A CA 1
ATOM 2289 C C . ASP A 1 296 ? 13.627 -3.728 -27.261 1.00 33.00 296 ASP A C 1
ATOM 2291 O O . ASP A 1 296 ? 13.599 -4.916 -26.913 1.00 33.00 296 ASP A O 1
ATOM 2295 N N . PRO A 1 297 ? 12.565 -3.155 -27.867 1.00 39.50 297 PRO A N 1
ATOM 2296 C CA . PRO A 1 297 ? 11.270 -3.810 -28.052 1.00 39.50 297 PRO A CA 1
ATOM 2297 C C . PRO A 1 297 ? 11.079 -4.494 -29.422 1.00 39.50 297 PRO A C 1
ATOM 2299 O O . PRO A 1 297 ? 9.940 -4.674 -29.845 1.00 39.50 297 PRO A O 1
ATOM 2302 N N . GLU A 1 298 ? 12.136 -4.910 -30.123 1.00 34.66 298 GLU A N 1
ATOM 2303 C CA . GLU A 1 298 ? 11.998 -5.626 -31.401 1.00 34.66 298 GLU A CA 1
ATOM 2304 C C . GLU A 1 298 ? 12.892 -6.864 -31.461 1.00 34.66 298 GLU A C 1
ATOM 2306 O O . GLU A 1 298 ? 14.101 -6.754 -31.614 1.00 34.66 298 GLU A O 1
ATOM 2311 N N . LEU A 1 299 ? 12.280 -8.049 -31.351 1.00 33.97 299 LEU A N 1
ATOM 2312 C CA . LEU A 1 299 ? 12.667 -9.266 -32.081 1.00 33.97 299 LEU A CA 1
ATOM 2313 C C . LEU A 1 299 ? 11.641 -10.373 -31.790 1.00 33.97 299 LEU A C 1
ATOM 2315 O O . LEU A 1 299 ? 11.666 -11.039 -30.753 1.00 33.97 299 LEU A O 1
ATOM 2319 N N . SER A 1 300 ? 10.702 -10.547 -32.722 1.00 32.03 300 SER A N 1
ATOM 2320 C CA . SER A 1 300 ? 9.885 -11.759 -32.840 1.00 32.03 300 SER A CA 1
ATOM 2321 C C . SER A 1 300 ? 10.776 -12.970 -33.186 1.00 32.03 300 SER A C 1
ATOM 2323 O O . SER A 1 300 ? 11.835 -12.783 -33.783 1.00 32.03 300 SER A O 1
ATOM 2325 N N . PRO A 1 301 ? 10.400 -14.204 -32.801 1.00 41.41 301 PRO A N 1
ATOM 2326 C CA . PRO A 1 301 ? 11.312 -15.341 -32.839 1.00 41.41 301 PRO A CA 1
ATOM 2327 C C . PRO A 1 301 ? 11.309 -16.020 -34.214 1.00 41.41 301 PRO A C 1
ATOM 2329 O O . PRO A 1 301 ? 10.268 -16.491 -34.670 1.00 41.41 301 PRO A O 1
ATOM 2332 N N . GLU A 1 302 ? 12.479 -16.144 -34.837 1.00 31.50 302 GLU A N 1
ATOM 2333 C CA . GLU A 1 302 ? 12.697 -17.185 -35.842 1.00 31.50 302 GLU A CA 1
ATOM 2334 C C . GLU A 1 302 ? 12.906 -18.535 -35.145 1.00 31.50 302 GLU A C 1
ATOM 2336 O O . GLU A 1 302 ? 13.627 -18.662 -34.151 1.00 31.50 302 GLU A O 1
ATOM 2341 N N . LEU A 1 303 ? 12.169 -19.519 -35.657 1.00 42.00 303 LEU A N 1
ATOM 2342 C CA . LEU A 1 303 ? 12.200 -20.924 -35.294 1.00 42.00 303 LEU A CA 1
ATOM 2343 C C . LEU A 1 303 ? 13.590 -21.514 -35.528 1.00 42.00 303 LEU A C 1
ATOM 2345 O O . LEU A 1 303 ? 14.090 -21.462 -36.644 1.00 42.00 303 LEU A O 1
ATOM 2349 N N . ASP A 1 304 ? 14.124 -22.202 -34.523 1.00 30.98 304 ASP A N 1
ATOM 2350 C CA . ASP A 1 304 ? 15.048 -23.303 -34.770 1.00 30.98 304 ASP A CA 1
ATOM 2351 C C . ASP A 1 304 ? 14.784 -24.423 -33.761 1.00 30.98 304 ASP A C 1
ATOM 2353 O O . ASP A 1 304 ? 14.948 -24.271 -32.547 1.00 30.98 304 ASP A O 1
ATOM 2357 N N . VAL A 1 305 ? 14.289 -25.540 -34.290 1.00 39.06 305 VAL A N 1
ATOM 2358 C CA . VAL A 1 305 ? 13.998 -26.780 -33.572 1.00 39.06 305 VAL A CA 1
ATOM 2359 C C . VAL A 1 305 ? 15.164 -27.737 -33.814 1.00 39.06 305 VAL A C 1
ATOM 2361 O O . VAL A 1 305 ? 15.317 -28.201 -34.944 1.00 39.06 305 VAL A O 1
ATOM 2364 N N . PRO A 1 306 ? 15.964 -28.098 -32.797 1.00 38.31 306 PRO A N 1
ATOM 2365 C CA . PRO A 1 306 ? 16.842 -29.256 -32.894 1.00 38.31 306 PRO A CA 1
ATOM 2366 C C . PRO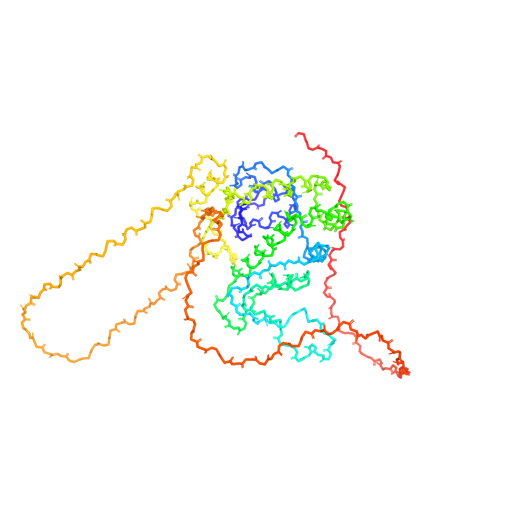 A 1 306 ? 16.140 -30.541 -32.395 1.00 38.31 306 PRO A C 1
ATOM 2368 O O . PRO A 1 306 ? 15.282 -30.473 -31.510 1.00 38.31 306 PRO A O 1
ATOM 2371 N N . PRO A 1 307 ? 16.478 -31.713 -32.970 1.00 38.00 307 PRO A N 1
ATOM 2372 C CA . PRO A 1 307 ? 15.764 -32.978 -32.768 1.00 38.00 307 PRO A CA 1
ATOM 2373 C C . PRO A 1 307 ? 16.054 -33.632 -31.401 1.00 38.00 307 PRO A C 1
ATOM 2375 O O . PRO A 1 307 ? 17.074 -33.323 -30.780 1.00 38.00 307 PRO A O 1
ATOM 2378 N N . PRO A 1 308 ? 15.187 -34.556 -30.932 1.00 35.66 308 PRO A N 1
ATOM 2379 C CA . PRO A 1 308 ? 15.339 -35.200 -29.632 1.00 35.66 308 PRO A CA 1
ATOM 2380 C C . PRO A 1 308 ? 16.342 -36.362 -29.679 1.00 35.66 308 PRO A C 1
ATOM 2382 O O . PRO A 1 308 ? 16.383 -37.124 -30.645 1.00 35.66 308 PRO A O 1
ATOM 2385 N N . SER A 1 309 ? 17.091 -36.523 -28.589 1.00 33.78 309 SER A N 1
ATOM 2386 C CA . SER A 1 309 ? 17.947 -37.681 -28.299 1.00 33.78 309 SER A CA 1
ATOM 2387 C C . SER A 1 309 ? 17.659 -38.183 -26.872 1.00 33.78 309 SER A C 1
ATOM 2389 O O . SER A 1 309 ? 17.160 -37.398 -26.064 1.00 33.78 309 SER A O 1
ATOM 2391 N N . PRO A 1 310 ? 17.903 -39.476 -26.589 1.00 36.22 310 PRO A N 1
ATOM 2392 C CA . PRO A 1 310 ? 16.951 -40.331 -25.881 1.00 36.22 310 PRO A CA 1
ATOM 2393 C C . PRO A 1 310 ? 17.137 -40.406 -24.360 1.00 36.22 310 PRO A C 1
ATOM 2395 O O . PRO A 1 310 ? 18.149 -39.982 -23.809 1.00 36.22 310 PRO A O 1
ATOM 2398 N N . GLU A 1 311 ? 16.097 -40.968 -23.746 1.00 36.50 311 GLU A N 1
ATOM 2399 C CA . GLU A 1 311 ? 15.896 -41.332 -22.342 1.00 36.50 311 GLU A CA 1
ATOM 2400 C C . GLU A 1 311 ? 17.101 -42.020 -21.679 1.00 36.50 311 GLU A C 1
ATOM 2402 O O . GLU A 1 311 ? 17.639 -42.991 -22.208 1.00 36.50 311 GLU A O 1
ATOM 2407 N N . GLU A 1 312 ? 17.431 -41.579 -20.461 1.00 33.72 312 GLU A N 1
ATOM 2408 C CA . GLU A 1 312 ? 18.031 -42.427 -19.428 1.00 33.72 312 GLU A CA 1
ATOM 2409 C C . GLU A 1 312 ? 17.224 -42.264 -18.128 1.00 33.72 312 GLU A C 1
ATOM 2411 O O . GLU A 1 312 ? 17.054 -41.158 -17.607 1.00 33.72 312 GLU A O 1
ATOM 2416 N N . ASP A 1 313 ? 16.686 -43.393 -17.667 1.00 31.55 313 ASP A N 1
ATOM 2417 C CA . ASP A 1 313 ? 15.990 -43.623 -16.400 1.00 31.55 313 ASP A CA 1
ATOM 2418 C C . ASP A 1 313 ? 16.964 -43.633 -15.207 1.00 31.55 313 ASP A C 1
ATOM 2420 O O . ASP A 1 313 ? 18.027 -44.236 -15.313 1.00 31.55 313 ASP A O 1
ATOM 2424 N N . GLU A 1 314 ? 16.564 -43.024 -14.075 1.00 34.00 314 GLU A N 1
ATOM 2425 C CA . GLU A 1 314 ? 16.724 -43.467 -12.660 1.00 34.00 314 GLU A CA 1
ATOM 2426 C C . GLU A 1 314 ? 16.565 -42.274 -11.660 1.00 34.00 314 GLU A C 1
ATOM 2428 O O . GLU A 1 314 ? 16.775 -41.120 -12.033 1.00 34.00 314 GLU A O 1
ATOM 2433 N N . PRO A 1 315 ? 16.232 -42.480 -10.362 1.00 36.81 315 PRO A N 1
ATOM 2434 C CA . PRO A 1 315 ? 14.906 -42.712 -9.769 1.00 36.81 315 PRO A CA 1
ATOM 2435 C C . PRO A 1 315 ? 14.457 -41.534 -8.845 1.00 36.81 315 PRO A C 1
ATOM 2437 O O . PRO A 1 315 ? 15.208 -40.578 -8.637 1.00 36.81 315 PRO A O 1
ATOM 2440 N N . PRO A 1 316 ? 13.236 -41.545 -8.258 1.00 34.97 316 PRO A N 1
ATOM 2441 C CA . PRO A 1 316 ? 12.636 -40.336 -7.693 1.00 34.97 316 PRO A CA 1
ATOM 2442 C C . PRO A 1 316 ? 13.076 -40.061 -6.248 1.00 34.97 316 PRO A C 1
ATOM 2444 O O . PRO A 1 316 ? 12.922 -40.900 -5.361 1.00 34.97 316 PRO A O 1
ATOM 2447 N N . LEU A 1 317 ? 13.517 -38.830 -5.980 1.00 34.62 317 LEU A N 1
ATOM 2448 C CA . LEU A 1 317 ? 13.548 -38.259 -4.633 1.00 34.62 317 LEU A CA 1
ATOM 2449 C C . LEU A 1 317 ? 12.348 -37.322 -4.462 1.00 34.62 317 LEU A C 1
ATOM 2451 O O . LEU A 1 317 ? 12.298 -36.228 -5.020 1.00 34.62 317 LEU A O 1
ATOM 2455 N N . SER A 1 318 ? 11.377 -37.788 -3.675 1.00 30.64 318 SER A N 1
ATOM 2456 C CA . SER A 1 318 ? 10.283 -37.000 -3.099 1.00 30.64 318 SER A CA 1
ATOM 2457 C C . SER A 1 318 ? 10.848 -35.789 -2.340 1.00 30.64 318 SER A C 1
ATOM 2459 O O . SER A 1 318 ? 11.769 -35.939 -1.540 1.00 30.64 318 SER A O 1
ATOM 2461 N N . SER A 1 319 ? 10.329 -34.574 -2.494 1.00 32.75 319 SER A N 1
ATOM 2462 C CA . SER A 1 319 ? 9.012 -34.173 -1.985 1.00 32.75 319 SER A CA 1
ATOM 2463 C C . SER A 1 319 ? 8.528 -32.914 -2.721 1.00 32.75 319 SER A C 1
ATOM 2465 O O . SER A 1 319 ? 9.315 -31.977 -2.847 1.00 32.75 319 SER A O 1
ATOM 2467 N N . PRO A 1 320 ? 7.271 -32.844 -3.193 1.00 37.03 320 PRO A N 1
ATOM 2468 C CA . PRO A 1 320 ? 6.709 -31.601 -3.709 1.00 37.03 320 PRO A CA 1
ATOM 2469 C C . PRO A 1 320 ? 6.308 -30.668 -2.556 1.00 37.03 320 PRO A C 1
ATOM 2471 O O . PRO A 1 320 ? 5.633 -31.090 -1.614 1.00 37.03 320 PRO A O 1
ATOM 2474 N N . ASP A 1 321 ? 6.696 -29.396 -2.656 1.00 36.78 321 ASP A N 1
ATOM 2475 C CA . ASP A 1 321 ? 6.077 -28.309 -1.895 1.00 36.78 321 ASP A CA 1
ATOM 2476 C C . ASP A 1 321 ? 4.551 -28.315 -2.133 1.00 36.78 321 ASP A C 1
ATOM 2478 O O . ASP A 1 321 ? 4.102 -28.604 -3.250 1.00 36.78 321 ASP A O 1
ATOM 2482 N N . PRO A 1 322 ? 3.726 -28.026 -1.109 1.00 36.72 322 PRO A N 1
ATOM 2483 C CA . PRO A 1 322 ? 2.278 -28.086 -1.246 1.00 36.72 322 PRO A CA 1
ATOM 2484 C C . PRO A 1 322 ? 1.777 -27.052 -2.269 1.00 36.72 322 PRO A C 1
ATOM 2486 O O . PRO A 1 322 ? 2.292 -25.931 -2.315 1.00 36.72 322 PRO A O 1
ATOM 2489 N N . PRO A 1 323 ? 0.752 -27.388 -3.075 1.00 36.19 323 PRO A N 1
ATOM 2490 C CA . PRO A 1 323 ? 0.180 -26.450 -4.029 1.00 36.19 323 PRO A CA 1
ATOM 2491 C C . PRO A 1 323 ? -0.422 -25.242 -3.305 1.00 36.19 323 PRO A C 1
ATOM 2493 O O . PRO A 1 323 ? -1.143 -25.384 -2.314 1.00 36.19 323 PRO A O 1
ATOM 2496 N N . SER A 1 324 ? -0.154 -24.050 -3.839 1.00 39.81 324 SER A N 1
ATOM 2497 C CA . SER A 1 324 ? -0.861 -22.821 -3.482 1.00 39.81 324 SER A CA 1
ATOM 2498 C C . SER A 1 324 ? -2.376 -23.054 -3.571 1.00 39.81 324 SER A C 1
ATOM 2500 O O . SER A 1 324 ? -2.835 -23.601 -4.579 1.00 39.81 324 SER A O 1
ATOM 2502 N N . PRO A 1 325 ? -3.176 -22.663 -2.563 1.00 33.50 325 PRO A N 1
ATOM 2503 C CA . PRO A 1 325 ? -4.614 -22.874 -2.609 1.00 33.50 325 PRO A CA 1
ATOM 2504 C C . PRO A 1 325 ? -5.231 -22.047 -3.743 1.00 33.50 325 PRO A C 1
ATOM 2506 O O . PRO A 1 325 ? -5.294 -20.821 -3.689 1.00 33.50 325 PRO A O 1
ATOM 2509 N N . SER A 1 326 ? -5.709 -22.736 -4.776 1.00 32.53 326 SER A N 1
ATOM 2510 C CA . SER A 1 326 ? -6.665 -22.197 -5.736 1.00 32.53 326 SER A CA 1
ATOM 2511 C C . SER A 1 326 ? -7.993 -21.972 -5.011 1.00 32.53 326 SER A C 1
ATOM 2513 O O . SER A 1 326 ? -8.654 -22.937 -4.619 1.00 32.53 326 SER A O 1
ATOM 2515 N N . PHE A 1 327 ? -8.373 -20.712 -4.802 1.00 45.50 327 PHE A N 1
ATOM 2516 C CA . PHE A 1 327 ? -9.645 -20.374 -4.167 1.00 45.50 327 PHE A CA 1
ATOM 2517 C C . PHE A 1 327 ? -10.777 -20.303 -5.203 1.00 45.50 327 PHE A C 1
ATOM 2519 O O . PHE A 1 327 ? -10.613 -19.653 -6.238 1.00 45.50 327 PHE A O 1
ATOM 2526 N N . PRO A 1 328 ? -11.937 -20.928 -4.937 1.00 33.62 328 PRO A N 1
ATOM 2527 C CA . PRO A 1 328 ? -13.149 -20.672 -5.703 1.00 33.62 328 PRO A CA 1
ATOM 2528 C C . PRO A 1 328 ? -13.679 -19.255 -5.408 1.00 33.62 328 PRO A C 1
ATOM 2530 O O . PRO A 1 328 ? -13.430 -18.721 -4.322 1.00 33.62 328 PRO A O 1
ATOM 2533 N N . PRO A 1 329 ? -14.434 -18.637 -6.335 1.00 36.84 329 PRO A N 1
ATOM 2534 C CA . PRO A 1 329 ? -15.069 -17.347 -6.086 1.00 36.84 329 PRO A CA 1
ATOM 2535 C C . PRO A 1 329 ? -16.020 -17.453 -4.886 1.00 36.84 329 PRO A C 1
ATOM 2537 O O . PRO A 1 329 ? -16.915 -18.300 -4.858 1.00 36.84 329 PRO A O 1
ATOM 2540 N N . ALA A 1 330 ? -15.818 -16.603 -3.878 1.00 39.22 330 ALA A N 1
ATOM 2541 C CA . ALA A 1 330 ? -16.706 -16.532 -2.725 1.00 39.22 330 ALA A CA 1
ATOM 2542 C C . ALA A 1 330 ? -18.068 -15.936 -3.141 1.00 39.22 330 ALA A C 1
ATOM 2544 O O . ALA A 1 330 ? -18.099 -14.906 -3.822 1.00 39.22 330 ALA A O 1
ATOM 2545 N N . PRO A 1 331 ? -19.202 -16.526 -2.722 1.00 34.47 331 PRO A N 1
ATOM 2546 C CA . PRO A 1 331 ? -20.519 -15.963 -2.978 1.00 34.47 331 PRO A CA 1
ATOM 2547 C C . PRO A 1 331 ? -20.767 -14.776 -2.035 1.00 34.47 331 PRO A C 1
ATOM 2549 O O . PRO A 1 331 ? -21.278 -14.934 -0.930 1.00 34.47 331 PRO A O 1
ATOM 2552 N N . PHE A 1 332 ? -20.423 -13.563 -2.465 1.00 44.50 332 PHE A N 1
ATOM 2553 C CA . PHE A 1 332 ? -20.842 -12.335 -1.785 1.00 44.50 332 PHE A CA 1
ATOM 2554 C C . PHE A 1 332 ? -22.272 -11.970 -2.193 1.00 44.50 332 PHE A C 1
ATOM 2556 O O . PHE A 1 332 ? -22.496 -11.115 -3.046 1.00 44.50 332 PHE A O 1
ATOM 2563 N N . ARG A 1 333 ? -23.259 -12.639 -1.590 1.00 39.53 333 ARG A N 1
ATOM 2564 C CA . ARG A 1 333 ? -24.658 -12.186 -1.575 1.00 39.53 333 ARG A CA 1
ATOM 2565 C C . ARG A 1 333 ? -25.354 -12.615 -0.288 1.00 39.53 333 ARG A C 1
ATOM 2567 O O . ARG A 1 333 ? -26.264 -13.429 -0.326 1.00 39.53 333 ARG A O 1
ATOM 2574 N N . GLU A 1 334 ? -24.980 -12.013 0.832 1.00 36.34 334 GLU A N 1
ATOM 2575 C CA . GLU A 1 334 ? -25.938 -11.795 1.917 1.00 36.34 334 GLU A CA 1
ATOM 2576 C C . GLU A 1 334 ? -25.752 -10.376 2.470 1.00 36.34 334 GLU A C 1
ATOM 2578 O O . GLU A 1 334 ? -24.631 -10.006 2.830 1.00 36.34 334 GLU A O 1
ATOM 2583 N N . PRO A 1 335 ? -26.812 -9.550 2.510 1.00 36.03 335 PRO A N 1
ATOM 2584 C CA . PRO A 1 335 ? -26.770 -8.291 3.233 1.00 36.03 335 PRO A CA 1
ATOM 2585 C C . PRO A 1 335 ? -26.746 -8.598 4.735 1.00 36.03 335 PRO A C 1
ATOM 2587 O O . PRO A 1 335 ? -27.599 -9.326 5.241 1.00 36.03 335 PRO A O 1
ATOM 2590 N N . LEU A 1 336 ? -25.754 -8.061 5.447 1.00 42.47 336 LEU A N 1
ATOM 2591 C CA . LEU A 1 336 ? -25.740 -8.113 6.908 1.00 42.47 336 LEU A CA 1
ATOM 2592 C C . LEU A 1 336 ? -26.861 -7.216 7.483 1.00 42.47 336 LEU A C 1
ATOM 2594 O O . LEU A 1 336 ? -27.140 -6.170 6.891 1.00 42.47 336 LEU A O 1
ATOM 2598 N N . PRO A 1 337 ? -27.489 -7.626 8.602 1.00 40.22 337 PRO A N 1
ATOM 2599 C CA . PRO A 1 337 ? -28.596 -6.918 9.252 1.00 40.22 337 PRO A CA 1
ATOM 2600 C C . PRO A 1 337 ? -28.200 -5.612 9.951 1.00 40.22 337 PRO A C 1
ATOM 2602 O O . PRO A 1 337 ? -27.027 -5.484 10.383 1.00 40.22 337 PRO A O 1
#

Foldseek 3Di:
DEAEDQQAWFQFPPPGTGGLVVLCVPPNPVSSQVRCCVLQVDDDPKDKDADLVLQLLLQVLLPFFKFAAQAKFFAALDPDPDPPVVSVPDGGDIDHGGIDTDHSSRLSSQLPGQDGPVDPPDHVVNSVVSVVRSVVRSLVSCLDPSNLVCLVPRLCSNPVSIPIPDDSVRSSVVSPVVNVCLPWFDKYWYWWADWDQDPNDTGGHTDPLRNVSSCCVVVVDPAPDPPPPPPPPPPPDDDDDDDDDDDDDDDDPDDPPPPPRPDGTRIHIDGPDDDDDDPDPDDDDDDDDDDDDDDDPDDDDDDDDDDDDDDDDDDDDDDDDDDDDDDDDDPPDDDDD

Radius of gyration: 26.64 Å; chains: 1; bounding box: 78×75×77 Å

pLDDT: mean 71.1, std 25.34, range [25.48, 97.44]

Secondary structure (DSSP, 8-state):
-EE--TTBEEEETTTEEEEHHHHHHHHHHHHHHHHHHHHH-------EE--HHHHHHHHHHTT-EEEEESS-EEB-S-S--S-HHHHTT----EE-SEEEEE-HHHHHHHHH---BTTBTT--HHHHHHHHHHHHHHHHHHHTSHHHHHHHHHHHHHHHTTSEES--HHHHHHHHHHHHHHTTTT-EEEE--EEEEEETTEEEEEEPTHHHHHHHHHTTSS------------------------------PPP----------B--EEEE-----PPP---PPPPPP-PPP-PPPS--PPPP--PPP-----------PPPPP--PPPP-------